Protein AF-A0A1G1ZUT5-F1 (afdb_monomer_lite)

Structure (mmCIF, N/CA/C/O backbone):
data_AF-A0A1G1ZUT5-F1
#
_entry.id   AF-A0A1G1ZUT5-F1
#
loop_
_atom_site.group_PDB
_atom_site.id
_atom_site.type_symbol
_atom_site.label_atom_id
_atom_site.label_alt_id
_atom_site.label_comp_id
_atom_site.label_asym_id
_atom_site.label_entity_id
_atom_site.label_seq_id
_atom_site.pdbx_PDB_ins_code
_atom_site.Cartn_x
_atom_site.Cartn_y
_atom_site.Cartn_z
_atom_site.occupancy
_atom_site.B_iso_or_equiv
_atom_site.auth_seq_id
_atom_site.auth_comp_id
_atom_site.auth_asym_id
_atom_site.auth_atom_id
_atom_site.pdbx_PDB_model_num
ATOM 1 N N . MET A 1 1 ? -10.084 15.918 19.965 1.00 58.91 1 MET A N 1
ATOM 2 C CA . MET A 1 1 ? -9.257 15.339 21.046 1.00 58.91 1 MET A CA 1
ATOM 3 C C . MET A 1 1 ? -7.773 15.345 20.674 1.00 58.91 1 MET A C 1
ATOM 5 O O . MET A 1 1 ? -7.449 15.203 19.498 1.00 58.91 1 MET A O 1
ATOM 9 N N . HIS A 1 2 ? -6.873 15.489 21.651 1.00 76.19 2 HIS A N 1
ATOM 10 C CA . HIS A 1 2 ? -5.429 15.323 21.444 1.00 76.19 2 HIS A CA 1
ATOM 11 C C . HIS A 1 2 ? -5.080 13.837 21.251 1.00 76.19 2 HIS A C 1
ATOM 13 O O . HIS A 1 2 ? -5.573 12.992 21.993 1.00 76.19 2 HIS A O 1
ATOM 19 N N . PHE A 1 3 ? -4.198 13.524 20.296 1.00 80.56 3 PHE A N 1
ATOM 20 C CA . PHE A 1 3 ? -3.698 12.174 19.972 1.00 80.56 3 PHE A CA 1
ATOM 21 C C . PHE A 1 3 ? -3.426 11.275 21.196 1.00 80.56 3 PHE A C 1
ATOM 23 O O . PHE A 1 3 ? -3.815 10.109 21.212 1.00 80.56 3 PHE A O 1
ATOM 30 N N . LYS A 1 4 ? -2.835 11.837 22.261 1.00 85.19 4 LYS A N 1
ATOM 31 C CA . LYS A 1 4 ? -2.524 11.127 23.516 1.00 85.19 4 LYS A CA 1
ATOM 32 C C . LYS A 1 4 ? -3.754 10.537 24.214 1.00 85.19 4 LYS A C 1
ATOM 34 O O . LYS A 1 4 ? -3.674 9.439 24.753 1.00 85.19 4 LYS A O 1
ATOM 39 N N . ALA A 1 5 ? -4.876 11.252 24.225 1.00 86.19 5 ALA A N 1
ATOM 40 C CA . ALA A 1 5 ? -6.081 10.800 24.915 1.00 86.19 5 ALA A CA 1
ATOM 41 C C . ALA A 1 5 ? -6.749 9.627 24.177 1.00 86.19 5 ALA A C 1
ATOM 43 O O . ALA A 1 5 ? -7.194 8.681 24.823 1.00 86.19 5 ALA A O 1
ATOM 44 N N . ARG A 1 6 ? -6.686 9.619 22.836 1.00 84.12 6 ARG A N 1
ATOM 45 C CA . ARG A 1 6 ? -7.130 8.486 22.009 1.00 84.12 6 ARG A CA 1
ATOM 46 C C . ARG A 1 6 ? -6.341 7.218 22.323 1.00 84.12 6 ARG A C 1
ATOM 48 O O . ARG A 1 6 ? -6.934 6.180 22.586 1.00 84.12 6 ARG A O 1
ATOM 55 N N . TRP A 1 7 ? -5.014 7.319 22.357 1.00 87.31 7 TRP A N 1
ATOM 56 C CA . TRP A 1 7 ? -4.153 6.185 22.693 1.00 87.31 7 TRP A CA 1
ATOM 57 C C . TRP A 1 7 ? -4.329 5.712 24.135 1.00 87.31 7 TRP A C 1
ATOM 59 O O . TRP A 1 7 ? -4.395 4.513 24.373 1.00 87.31 7 TRP A O 1
ATOM 69 N N . ARG A 1 8 ? -4.467 6.625 25.102 1.00 89.25 8 ARG A N 1
ATOM 70 C CA . ARG A 1 8 ? -4.717 6.249 26.501 1.00 89.25 8 ARG A CA 1
ATOM 71 C C . ARG A 1 8 ? -6.029 5.482 26.659 1.00 89.25 8 ARG A C 1
ATOM 73 O O . ARG A 1 8 ? -6.045 4.451 27.320 1.00 89.25 8 ARG A O 1
ATOM 80 N N . TRP A 1 9 ? -7.111 5.969 26.050 1.00 86.75 9 TRP A N 1
ATOM 81 C CA . TRP A 1 9 ? -8.381 5.245 26.053 1.00 86.75 9 TRP A CA 1
ATOM 82 C C . TRP A 1 9 ? -8.222 3.864 25.420 1.00 86.75 9 TRP A C 1
ATOM 84 O O . TRP A 1 9 ? -8.676 2.878 25.991 1.00 86.75 9 TRP A O 1
ATOM 94 N N . PHE A 1 10 ? -7.527 3.804 24.283 1.00 85.12 10 PHE A N 1
ATOM 95 C CA . PHE A 1 10 ? -7.315 2.570 23.544 1.00 85.12 10 PHE A CA 1
ATOM 96 C C . PHE A 1 10 ? -6.621 1.505 24.401 1.00 85.12 10 PHE A C 1
ATOM 98 O O . PHE A 1 10 ? -7.127 0.393 24.518 1.00 85.12 10 PHE A O 1
ATOM 105 N N . TRP A 1 11 ? -5.529 1.870 25.080 1.00 87.75 11 TRP A N 1
ATOM 106 C CA . TRP A 1 11 ? -4.820 0.978 26.003 1.00 87.75 11 TRP A CA 1
ATOM 107 C C . TRP A 1 11 ? -5.697 0.508 27.165 1.00 87.75 11 TRP A C 1
ATOM 109 O O . TRP A 1 11 ? -5.674 -0.671 27.507 1.00 87.75 11 TRP A O 1
ATOM 119 N N . ASN A 1 12 ? -6.514 1.395 27.734 1.00 89.00 12 ASN A N 1
ATOM 120 C CA . ASN A 1 12 ? -7.410 1.037 28.834 1.00 89.00 12 ASN A CA 1
ATOM 121 C C . ASN A 1 12 ? -8.501 0.040 28.405 1.00 89.00 12 ASN A C 1
ATOM 123 O O . ASN A 1 12 ? -8.967 -0.756 29.219 1.00 89.00 12 ASN A O 1
ATOM 127 N N . GLU A 1 13 ? -8.910 0.070 27.135 1.00 87.81 13 GLU A N 1
ATOM 128 C CA . GLU A 1 13 ? -9.969 -0.793 26.612 1.00 87.81 13 GLU A CA 1
ATOM 129 C C . GLU A 1 13 ? -9.469 -2.201 26.239 1.00 87.81 13 GLU A C 1
ATOM 131 O O . GLU A 1 13 ? -10.262 -3.143 26.208 1.00 87.81 13 GLU A O 1
ATOM 136 N N . LEU A 1 14 ? -8.156 -2.385 26.036 1.00 87.38 14 LEU A N 1
ATOM 137 C CA . LEU A 1 14 ? -7.564 -3.678 25.658 1.00 87.38 14 LEU A CA 1
ATOM 138 C C . LEU A 1 14 ? -7.840 -4.806 26.661 1.00 87.38 14 LEU A C 1
ATOM 140 O O . LEU A 1 14 ? -7.875 -5.974 26.276 1.00 87.38 14 LEU A O 1
ATOM 144 N N . HIS A 1 15 ? -8.069 -4.484 27.936 1.00 85.62 15 HIS A N 1
ATOM 145 C CA . HIS A 1 15 ? -8.368 -5.489 28.957 1.00 85.62 15 HIS A CA 1
ATOM 146 C C . HIS A 1 15 ? -9.767 -6.105 28.823 1.00 85.62 15 HIS A C 1
ATOM 148 O O . HIS A 1 15 ? -9.981 -7.217 29.323 1.00 85.62 15 HIS A O 1
ATOM 154 N N . LYS A 1 16 ? -10.700 -5.421 28.146 1.00 90.56 16 LYS A N 1
ATOM 155 C CA . LYS A 1 16 ? -12.067 -5.903 27.908 1.00 90.56 16 LYS A CA 1
ATOM 156 C C . LYS A 1 16 ? -12.104 -6.954 26.801 1.00 90.56 16 LYS A C 1
ATOM 158 O O . LYS A 1 16 ? -11.195 -7.044 25.982 1.00 90.56 16 LYS A O 1
ATOM 163 N N . THR A 1 17 ? -13.185 -7.729 26.732 1.00 83.56 17 THR A N 1
ATOM 164 C CA . THR A 1 17 ? -13.351 -8.797 25.730 1.00 83.56 17 THR A CA 1
ATOM 165 C C . THR A 1 17 ? -13.227 -8.284 24.291 1.00 83.56 17 THR A C 1
ATOM 167 O O . THR A 1 17 ? -12.529 -8.902 23.490 1.00 83.56 17 THR A O 1
ATOM 170 N N . SER A 1 18 ? -13.839 -7.136 23.967 1.00 85.75 18 SER A N 1
ATOM 171 C CA . SER A 1 18 ? -13.707 -6.481 22.653 1.00 85.75 18 SER A CA 1
ATOM 172 C C . SER A 1 18 ? -12.256 -6.098 22.352 1.00 85.75 18 SER A C 1
ATOM 174 O O . SER A 1 18 ? -11.761 -6.390 21.266 1.00 85.75 18 SER A O 1
ATOM 176 N N . GLY A 1 19 ? -11.553 -5.539 23.337 1.00 88.56 19 GLY A N 1
ATOM 177 C CA . GLY A 1 19 ? -10.141 -5.176 23.239 1.00 88.56 19 GLY A CA 1
ATOM 178 C C . GLY A 1 19 ? -9.201 -6.369 23.031 1.00 88.56 19 GLY A C 1
ATOM 179 O O . GLY A 1 19 ? -8.326 -6.312 22.168 1.00 88.56 19 GLY A O 1
ATOM 180 N N . ARG A 1 20 ? -9.407 -7.484 23.747 1.00 91.62 20 ARG A N 1
ATOM 181 C CA . ARG A 1 20 ? -8.609 -8.716 23.580 1.00 91.62 20 ARG A CA 1
ATOM 182 C C . ARG A 1 20 ? -8.803 -9.341 22.204 1.00 91.62 20 ARG A C 1
ATOM 184 O O . ARG A 1 20 ? -7.826 -9.731 21.569 1.00 91.62 20 ARG A O 1
ATOM 191 N N . MET A 1 21 ? -10.051 -9.409 21.734 1.00 91.88 21 MET A N 1
ATOM 192 C CA . MET A 1 21 ? -10.358 -9.898 20.387 1.00 91.88 21 MET A CA 1
ATOM 193 C C . MET A 1 21 ? -9.722 -9.005 19.327 1.00 91.88 21 MET A C 1
ATOM 195 O O . MET A 1 21 ? -9.083 -9.509 18.411 1.00 91.88 21 MET A O 1
ATOM 199 N N . TRP A 1 22 ? -9.833 -7.686 19.481 1.00 93.12 22 TRP A N 1
ATOM 200 C CA . TRP A 1 22 ? -9.181 -6.734 18.590 1.00 93.12 22 TRP A CA 1
ATOM 201 C C . TRP A 1 22 ? -7.661 -6.952 18.549 1.00 93.12 22 TRP A C 1
ATOM 203 O O . TRP A 1 22 ? -7.087 -7.007 17.464 1.00 93.12 22 TRP A O 1
ATOM 213 N N . LEU A 1 23 ? -7.015 -7.146 19.707 1.00 94.12 23 LEU A N 1
ATOM 214 C CA . LEU A 1 23 ? -5.567 -7.357 19.791 1.00 94.12 23 LEU A CA 1
ATOM 215 C C . LEU A 1 23 ? -5.147 -8.659 19.114 1.00 94.12 23 LEU A C 1
ATOM 217 O O . LEU A 1 23 ? -4.167 -8.673 18.376 1.00 94.12 23 LEU A O 1
ATOM 221 N N . LEU A 1 24 ? -5.898 -9.739 19.326 1.00 95.50 24 LEU A N 1
ATOM 222 C CA . LEU A 1 24 ? -5.653 -11.007 18.649 1.00 95.50 24 LEU A CA 1
ATOM 223 C C . LEU A 1 24 ? -5.746 -10.843 17.126 1.00 95.50 24 LEU A C 1
ATOM 225 O O . LEU A 1 24 ? -4.839 -11.260 16.410 1.00 95.50 24 LEU A O 1
ATOM 229 N N . VAL A 1 25 ? -6.805 -10.191 16.632 1.00 95.56 25 VAL A N 1
ATOM 230 C CA . VAL A 1 25 ? -6.987 -9.928 15.194 1.00 95.56 25 VAL A CA 1
ATOM 231 C C . VAL A 1 25 ? -5.858 -9.044 14.659 1.00 95.56 25 VAL A C 1
ATOM 233 O O . VAL A 1 25 ? -5.356 -9.308 13.568 1.00 95.56 25 VAL A O 1
ATOM 236 N N . LEU A 1 26 ? -5.399 -8.050 15.429 1.00 95.25 26 LEU A N 1
ATOM 237 C CA . LEU A 1 26 ? -4.234 -7.246 15.066 1.00 95.25 26 LEU A CA 1
ATOM 238 C C . LEU A 1 26 ? -2.987 -8.120 14.920 1.00 95.25 26 LEU A C 1
ATOM 240 O O . LEU A 1 26 ? -2.351 -8.079 13.872 1.00 95.25 26 LEU A O 1
ATOM 244 N N . LEU A 1 27 ? -2.644 -8.918 15.934 1.00 96.69 27 LEU A N 1
ATOM 245 C CA . LEU A 1 27 ? -1.444 -9.760 15.924 1.00 96.69 27 LEU A CA 1
ATOM 246 C C . LEU A 1 27 ? -1.451 -10.737 14.744 1.00 96.69 27 LEU A C 1
ATOM 248 O O . LEU A 1 27 ? -0.445 -10.859 14.046 1.00 96.69 27 LEU A O 1
ATOM 252 N N . VAL A 1 28 ? -2.599 -11.362 14.467 1.00 97.56 28 VAL A N 1
ATOM 253 C CA . VAL A 1 28 ? -2.779 -12.224 13.292 1.00 97.56 28 VAL A CA 1
ATOM 254 C C . VAL A 1 28 ? -2.589 -11.431 11.999 1.00 97.56 28 VAL A C 1
ATOM 256 O O . VAL A 1 28 ? -1.838 -11.860 11.129 1.00 97.56 28 VAL A O 1
ATOM 259 N N . SER A 1 29 ? -3.216 -10.258 11.868 1.00 96.81 29 SER A N 1
ATOM 260 C CA . SER A 1 29 ? -3.093 -9.432 10.660 1.00 96.81 29 SER A CA 1
ATOM 261 C C . SER A 1 29 ? -1.657 -8.954 10.414 1.00 96.81 29 SER A C 1
ATOM 263 O O . SER A 1 29 ? -1.203 -8.958 9.275 1.00 96.81 29 SER A O 1
ATOM 265 N N . VAL A 1 30 ? -0.911 -8.623 11.474 1.00 96.19 30 VAL A N 1
ATOM 266 C CA . VAL A 1 30 ? 0.507 -8.248 11.405 1.00 96.19 30 VAL A CA 1
ATOM 267 C C . VAL A 1 30 ? 1.352 -9.440 10.961 1.00 96.19 30 VAL A C 1
ATOM 269 O O . VAL A 1 30 ? 2.163 -9.297 10.050 1.00 96.19 30 VAL A O 1
ATOM 272 N N . PHE A 1 31 ? 1.139 -10.620 11.552 1.00 97.50 31 PHE A N 1
ATOM 273 C CA . PHE A 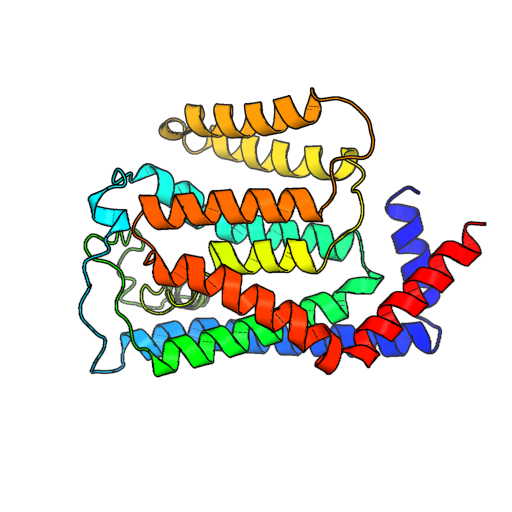1 31 ? 1.831 -11.846 11.153 1.00 97.50 31 PHE A CA 1
ATOM 274 C C . PHE A 1 31 ? 1.595 -12.175 9.672 1.00 97.50 31 PHE A C 1
ATOM 276 O O . PHE A 1 31 ? 2.550 -12.37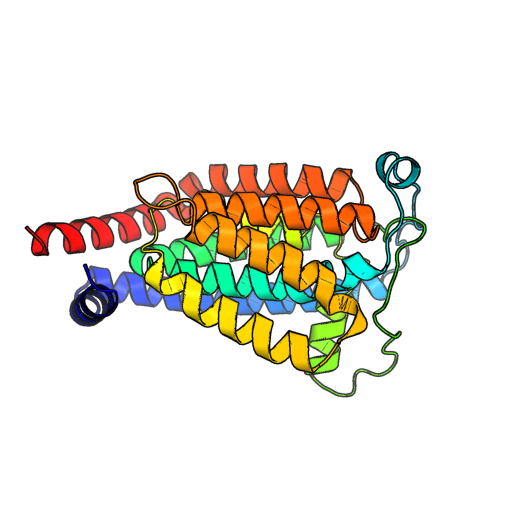8 8.922 1.00 97.50 31 PHE A O 1
ATOM 283 N N . LEU A 1 32 ? 0.334 -12.152 9.229 1.00 97.62 32 LEU A N 1
ATOM 284 C CA . LEU A 1 32 ? -0.027 -12.382 7.828 1.00 97.62 32 LEU A CA 1
ATOM 285 C C . LEU A 1 32 ? 0.573 -11.324 6.900 1.00 97.62 32 LEU A C 1
ATOM 287 O O . LEU A 1 32 ? 1.031 -11.661 5.812 1.00 97.62 32 LEU A O 1
ATOM 291 N N . MET A 1 33 ? 0.600 -10.060 7.325 1.00 95.44 33 MET A N 1
ATOM 292 C CA . MET A 1 33 ? 1.196 -8.972 6.554 1.00 95.44 33 MET A CA 1
ATOM 293 C C . MET A 1 33 ? 2.687 -9.224 6.330 1.00 95.44 33 MET A C 1
ATOM 295 O O . MET A 1 33 ? 3.128 -9.205 5.184 1.00 95.44 33 MET A O 1
ATOM 299 N N . PHE A 1 34 ? 3.453 -9.537 7.379 1.00 94.12 34 PHE A N 1
ATOM 300 C CA . PHE A 1 34 ? 4.873 -9.879 7.234 1.00 94.12 34 PHE A CA 1
ATOM 301 C C . PHE A 1 34 ? 5.089 -11.111 6.350 1.00 94.12 34 PHE A C 1
ATOM 303 O O . PHE A 1 34 ? 5.961 -11.082 5.484 1.00 94.12 34 PHE A O 1
ATOM 310 N N . GLY A 1 35 ? 4.266 -12.153 6.508 1.00 96.19 35 GLY A N 1
ATOM 311 C CA . GLY A 1 35 ? 4.302 -13.331 5.641 1.00 96.19 35 GLY A CA 1
ATOM 312 C C . GLY A 1 35 ? 4.069 -12.985 4.167 1.00 96.19 35 GLY A C 1
ATOM 313 O O . GLY A 1 35 ? 4.838 -13.404 3.306 1.00 96.19 35 GLY A O 1
ATOM 314 N N . MET A 1 36 ? 3.068 -12.153 3.865 1.00 95.69 36 MET A N 1
ATOM 315 C CA . MET A 1 36 ? 2.787 -11.715 2.494 1.00 95.69 36 MET A CA 1
ATOM 316 C C . MET A 1 36 ? 3.871 -10.801 1.925 1.00 95.69 36 MET A C 1
ATOM 318 O O . MET A 1 36 ? 4.185 -10.911 0.747 1.00 95.69 36 MET A O 1
ATOM 322 N N . PHE A 1 37 ? 4.483 -9.930 2.730 1.00 90.38 37 PHE A N 1
ATOM 323 C CA . PHE A 1 37 ? 5.628 -9.137 2.272 1.00 90.38 37 PHE A CA 1
ATOM 324 C C . PHE A 1 37 ? 6.848 -10.014 1.977 1.00 90.38 37 PHE A C 1
ATOM 326 O O . PHE A 1 37 ? 7.519 -9.786 0.975 1.00 90.38 37 PHE A O 1
ATOM 333 N N . ALA A 1 38 ? 7.108 -11.041 2.790 1.00 92.12 38 ALA A N 1
ATOM 334 C CA . ALA A 1 38 ? 8.161 -12.011 2.504 1.00 92.12 38 ALA A CA 1
ATOM 335 C C . ALA A 1 38 ? 7.886 -12.770 1.195 1.00 92.12 38 ALA A C 1
ATOM 337 O O . ALA A 1 38 ? 8.784 -12.905 0.366 1.00 92.12 38 ALA A O 1
ATOM 338 N N . LEU A 1 39 ? 6.636 -13.190 0.963 1.00 94.50 39 LEU A N 1
ATOM 339 C CA . LEU A 1 39 ? 6.220 -13.805 -0.301 1.00 94.50 39 LEU A CA 1
ATOM 340 C C . LEU A 1 39 ? 6.310 -12.839 -1.485 1.00 94.50 39 LEU A C 1
ATOM 342 O O . LEU A 1 39 ? 6.667 -13.264 -2.577 1.00 94.50 39 LEU A O 1
ATOM 346 N N . LEU A 1 40 ? 6.036 -11.548 -1.285 1.00 91.19 40 LEU A N 1
ATOM 347 C CA . LEU A 1 40 ? 6.197 -10.531 -2.322 1.00 91.19 40 LEU A CA 1
ATOM 348 C C . LEU A 1 40 ? 7.669 -10.408 -2.733 1.00 91.19 40 LEU A C 1
ATOM 350 O O . LEU A 1 40 ? 7.972 -10.486 -3.919 1.00 91.19 40 LEU A O 1
ATOM 354 N N . VAL A 1 41 ? 8.582 -10.294 -1.762 1.00 90.00 41 VAL A N 1
ATOM 355 C CA . VAL A 1 41 ? 10.036 -10.283 -2.006 1.00 90.00 41 VAL A CA 1
ATOM 356 C C . VAL A 1 41 ? 10.461 -11.555 -2.737 1.00 90.00 41 VAL A C 1
ATOM 358 O O . VAL A 1 41 ? 11.134 -11.480 -3.762 1.00 90.00 41 VAL A O 1
ATOM 361 N N . TRP A 1 42 ? 10.023 -12.718 -2.250 1.00 91.50 42 TRP A N 1
ATOM 362 C CA . TRP A 1 42 ? 10.328 -14.006 -2.867 1.00 91.50 42 TRP A CA 1
ATOM 363 C C . TRP A 1 42 ? 9.792 -14.112 -4.301 1.00 91.50 42 TRP A C 1
ATOM 365 O O . TRP A 1 42 ? 10.507 -14.585 -5.178 1.00 91.50 42 TRP A O 1
ATOM 375 N N . SER A 1 43 ? 8.583 -13.610 -4.572 1.00 91.50 43 SER A N 1
ATOM 376 C CA . SER A 1 43 ? 7.991 -13.624 -5.915 1.00 91.50 43 SER A CA 1
ATOM 377 C C . SER A 1 43 ? 8.820 -12.835 -6.931 1.00 91.50 43 SER A C 1
ATOM 379 O O . SER A 1 43 ? 8.895 -13.236 -8.087 1.00 91.50 43 SER A O 1
ATOM 381 N N . GLY A 1 44 ? 9.499 -11.763 -6.506 1.00 87.81 44 GLY A N 1
ATOM 382 C CA . GLY A 1 44 ? 10.429 -11.020 -7.361 1.00 87.81 44 GLY A CA 1
ATOM 383 C C . GLY A 1 44 ? 11.637 -11.833 -7.767 1.00 87.81 44 GLY A C 1
ATOM 384 O O . GLY A 1 44 ? 11.989 -11.853 -8.940 1.00 87.81 44 GLY A O 1
ATOM 385 N N . HIS A 1 45 ? 12.241 -12.530 -6.803 1.00 87.62 45 HIS A N 1
ATOM 386 C CA . HIS A 1 45 ? 13.361 -13.433 -7.071 1.00 87.62 45 HIS A CA 1
ATOM 387 C C . HIS A 1 45 ? 12.939 -14.581 -7.980 1.00 87.62 45 HIS A C 1
ATOM 389 O O . HIS A 1 45 ? 13.564 -14.800 -9.010 1.00 87.62 45 HIS A O 1
ATOM 395 N N . TYR A 1 46 ? 11.822 -15.236 -7.659 1.00 89.94 46 TYR A N 1
ATOM 396 C CA . TYR A 1 46 ? 11.253 -16.296 -8.487 1.00 89.94 46 TYR A CA 1
ATOM 397 C C . TYR A 1 46 ? 11.048 -15.836 -9.935 1.00 89.94 46 TYR A C 1
ATOM 399 O O . TYR A 1 46 ? 11.474 -16.510 -10.869 1.00 89.94 46 TYR A O 1
ATOM 407 N N . LEU A 1 47 ? 10.438 -14.666 -10.137 1.00 89.19 47 LEU A N 1
ATOM 408 C CA . LEU A 1 47 ? 10.182 -14.152 -11.478 1.00 89.19 47 LEU A CA 1
ATOM 409 C C . LEU A 1 47 ? 11.459 -13.811 -12.246 1.00 89.19 47 LEU A C 1
ATOM 411 O O . LEU A 1 47 ? 11.424 -13.919 -13.462 1.00 89.19 47 LEU A O 1
ATOM 415 N N . ASN A 1 48 ? 12.566 -13.464 -11.584 1.00 84.25 48 ASN A N 1
ATOM 416 C CA . ASN A 1 48 ? 13.850 -13.229 -12.256 1.00 84.25 48 ASN A CA 1
ATOM 417 C C . ASN A 1 48 ? 14.465 -14.523 -12.826 1.00 84.25 48 ASN A C 1
ATOM 419 O O . ASN A 1 48 ? 15.239 -14.466 -13.778 1.00 84.25 48 ASN A O 1
ATOM 423 N N . GLU A 1 49 ? 14.159 -15.679 -12.231 1.00 87.50 49 GLU A N 1
ATOM 424 C CA . GLU A 1 49 ? 14.776 -16.971 -12.570 1.00 87.50 49 GLU A CA 1
ATOM 425 C C . GLU A 1 49 ? 13.931 -17.808 -13.540 1.00 87.50 49 GLU A C 1
ATOM 427 O O . GLU A 1 49 ? 14.427 -18.741 -14.176 1.00 87.50 49 GLU A O 1
ATOM 432 N N . VAL A 1 50 ? 12.638 -17.505 -13.657 1.00 88.56 50 VAL A N 1
ATOM 433 C CA . VAL A 1 50 ? 11.700 -18.322 -14.430 1.00 88.56 50 VAL A CA 1
ATOM 434 C C . VAL A 1 50 ? 11.836 -18.048 -15.929 1.00 88.56 50 VAL A C 1
ATOM 436 O O . VAL A 1 50 ? 11.703 -16.904 -16.363 1.00 88.56 50 VAL A O 1
ATOM 439 N N . PRO A 1 51 ? 12.007 -19.087 -16.768 1.00 88.38 51 PRO A N 1
ATOM 440 C CA . PRO A 1 51 ? 12.003 -18.913 -18.213 1.00 88.38 51 PRO A CA 1
ATOM 441 C C . PRO A 1 51 ? 10.620 -18.478 -18.721 1.00 88.38 51 PRO A C 1
ATOM 443 O O . PRO A 1 51 ? 9.579 -18.854 -18.172 1.00 88.38 51 PRO A O 1
ATOM 446 N N . GLY A 1 52 ? 10.608 -17.723 -19.822 1.00 83.88 52 GLY A N 1
ATOM 447 C CA . GLY A 1 52 ? 9.373 -17.287 -20.484 1.00 83.88 52 GLY A CA 1
ATOM 448 C C . GLY A 1 52 ? 8.809 -15.955 -19.987 1.00 83.88 52 GLY A C 1
ATOM 449 O O . GLY A 1 52 ? 7.623 -15.700 -20.179 1.00 83.88 52 GLY A O 1
ATOM 450 N N . ILE A 1 53 ? 9.634 -15.107 -19.366 1.00 86.31 53 ILE A N 1
ATOM 451 C CA . ILE A 1 53 ? 9.290 -13.698 -19.146 1.00 86.31 53 ILE A CA 1
ATOM 452 C C . ILE A 1 53 ? 9.125 -13.027 -20.509 1.00 86.31 53 ILE A C 1
ATOM 454 O O . ILE A 1 53 ? 9.998 -13.135 -21.375 1.00 86.31 53 ILE A O 1
ATOM 458 N N . LEU A 1 54 ? 8.008 -12.328 -20.699 1.00 86.94 54 LEU A N 1
ATOM 459 C CA . LEU A 1 54 ? 7.775 -11.579 -21.929 1.00 86.94 54 LEU A CA 1
ATOM 460 C C . LEU A 1 54 ? 8.811 -10.453 -22.069 1.00 86.94 54 LEU A C 1
ATOM 462 O O . LEU A 1 54 ? 9.089 -9.762 -21.084 1.00 86.94 54 LEU A O 1
ATOM 466 N N . PRO A 1 55 ? 9.378 -10.235 -23.269 1.00 88.00 55 PRO A N 1
ATOM 467 C CA . PRO A 1 55 ? 10.333 -9.156 -23.473 1.00 88.00 55 PRO A CA 1
ATOM 468 C C . PRO A 1 55 ? 9.658 -7.796 -23.237 1.00 88.00 55 PRO A C 1
ATOM 470 O O . PRO A 1 55 ? 8.431 -7.704 -23.367 1.00 88.00 55 PRO A O 1
ATOM 473 N N . PRO A 1 56 ? 10.433 -6.739 -22.933 1.00 90.38 56 PRO A N 1
ATOM 474 C CA . PRO A 1 56 ? 9.898 -5.393 -22.779 1.00 90.38 56 PRO A CA 1
ATOM 475 C C . PRO A 1 56 ? 9.017 -4.984 -23.957 1.00 90.38 56 PRO A C 1
ATOM 477 O O . PRO A 1 56 ? 9.424 -5.112 -25.112 1.00 90.38 56 PRO A O 1
ATOM 480 N N . GLN A 1 57 ? 7.815 -4.494 -23.661 1.00 91.88 57 GLN A N 1
ATOM 481 C CA . GLN A 1 57 ? 6.852 -4.059 -24.671 1.00 91.88 57 GLN A CA 1
ATOM 482 C C . GLN A 1 57 ? 6.786 -2.525 -24.748 1.00 91.88 57 GLN A C 1
ATOM 484 O O . GLN A 1 57 ? 7.055 -1.843 -23.749 1.00 91.88 57 GLN A O 1
ATOM 489 N N . PRO A 1 58 ? 6.445 -1.956 -25.918 1.00 92.50 58 PRO A N 1
ATOM 490 C CA . PRO A 1 58 ? 6.093 -0.545 -26.015 1.00 92.50 58 PRO A CA 1
ATOM 491 C C . PRO A 1 58 ? 4.787 -0.256 -25.258 1.00 92.50 58 PRO A C 1
ATOM 493 O O . PRO A 1 58 ? 3.938 -1.130 -25.088 1.00 92.50 58 PRO A O 1
ATOM 496 N N . ASP A 1 59 ? 4.625 0.988 -24.813 1.00 94.75 59 ASP A N 1
ATOM 497 C CA . ASP A 1 59 ? 3.413 1.483 -24.157 1.00 94.75 59 ASP A CA 1
ATOM 498 C C . ASP A 1 59 ? 3.024 2.823 -24.784 1.00 94.75 59 ASP A C 1
ATOM 500 O O . ASP A 1 59 ? 3.860 3.720 -24.907 1.00 94.75 59 ASP A O 1
ATOM 504 N N . ILE A 1 60 ? 1.747 2.966 -25.143 1.00 95.06 60 ILE A N 1
ATOM 505 C CA . ILE A 1 60 ? 1.221 4.143 -25.847 1.00 95.06 60 ILE A CA 1
ATOM 506 C C . ILE A 1 60 ? 1.462 5.430 -25.046 1.00 95.06 60 ILE A C 1
ATOM 508 O O . ILE A 1 60 ? 1.816 6.460 -25.616 1.00 95.06 60 ILE A O 1
ATOM 512 N N . LEU A 1 61 ? 1.308 5.402 -23.716 1.00 93.50 61 LEU A N 1
ATOM 513 C CA . LEU A 1 61 ? 1.564 6.591 -22.904 1.00 93.50 61 LEU A CA 1
ATOM 514 C C . LEU A 1 61 ? 3.056 6.903 -22.816 1.00 93.50 61 LEU A C 1
ATOM 516 O O . LEU A 1 61 ? 3.412 8.074 -22.721 1.00 93.50 61 LEU A O 1
ATOM 520 N N . HIS A 1 62 ? 3.938 5.907 -22.885 1.00 93.88 62 HIS A N 1
ATOM 521 C CA . HIS A 1 62 ? 5.384 6.148 -22.874 1.00 93.88 62 HIS A CA 1
ATOM 522 C C . HIS A 1 62 ? 5.901 6.799 -24.162 1.00 93.88 62 HIS A C 1
ATOM 524 O O . HIS A 1 62 ? 6.959 7.431 -24.122 1.00 93.88 62 HIS A O 1
ATOM 530 N N . GLU A 1 63 ? 5.180 6.670 -25.277 1.00 93.25 63 GLU A N 1
ATOM 531 C CA . GLU A 1 63 ? 5.486 7.366 -26.536 1.00 93.25 63 GLU A CA 1
ATOM 532 C C . GLU A 1 63 ? 5.127 8.857 -26.476 1.00 93.25 63 GLU A C 1
ATOM 534 O O . GLU A 1 63 ? 5.778 9.679 -27.117 1.00 93.25 63 GLU A O 1
ATOM 539 N N . ILE A 1 64 ? 4.115 9.208 -25.678 1.00 95.00 64 ILE A N 1
ATOM 540 C CA . ILE A 1 64 ? 3.592 10.576 -25.555 1.00 95.00 64 ILE A CA 1
ATOM 541 C C . ILE A 1 64 ? 4.264 11.328 -24.401 1.00 95.00 64 ILE A C 1
ATOM 543 O O . ILE A 1 64 ? 4.548 12.523 -24.504 1.00 95.00 64 ILE A O 1
ATOM 547 N N . LEU A 1 65 ? 4.478 10.653 -23.271 1.00 92.00 65 LEU A N 1
ATOM 548 C CA . LEU A 1 65 ? 4.995 11.273 -22.059 1.00 92.00 65 LEU A CA 1
ATOM 549 C C . LEU A 1 65 ? 6.510 11.502 -22.148 1.00 92.00 65 LEU A C 1
ATOM 551 O O . LEU A 1 65 ? 7.245 10.649 -22.654 1.00 92.00 65 LEU A O 1
ATOM 555 N N . PRO A 1 66 ? 7.009 12.625 -21.597 1.00 90.88 66 PRO A N 1
ATOM 556 C CA . PRO A 1 66 ? 8.439 12.862 -21.530 1.00 90.88 66 PRO A CA 1
ATOM 557 C C . PRO A 1 66 ? 9.105 11.783 -20.676 1.00 90.88 66 PRO A C 1
ATOM 559 O O . PRO A 1 66 ? 8.605 11.408 -19.616 1.00 90.88 66 PRO A O 1
ATOM 562 N N . HIS A 1 67 ? 10.267 11.317 -21.120 1.00 87.19 67 HIS A N 1
ATOM 563 C CA . HIS A 1 67 ? 11.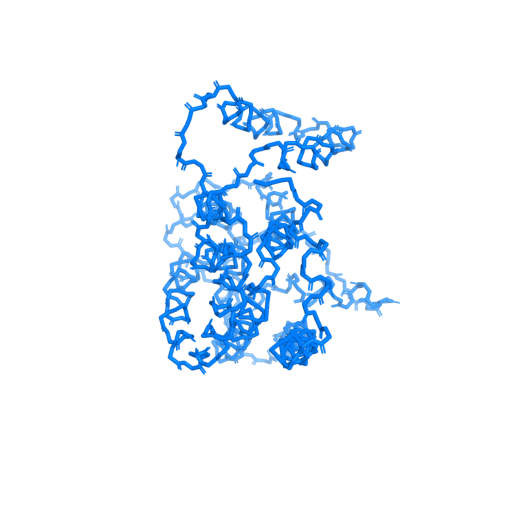089 10.407 -20.338 1.00 87.19 67 HIS A CA 1
ATOM 564 C C . HIS A 1 67 ? 11.964 11.217 -19.379 1.00 87.19 67 HIS A C 1
ATOM 566 O O . HIS A 1 67 ? 12.792 12.013 -19.824 1.00 87.19 67 HIS A O 1
ATOM 572 N N . TRP A 1 68 ? 11.788 11.042 -18.065 1.00 82.12 68 TRP A N 1
ATOM 573 C CA . TRP A 1 68 ? 12.459 11.903 -17.089 1.00 82.12 68 TRP A CA 1
ATOM 574 C C . TRP A 1 68 ? 13.094 11.128 -15.931 1.00 82.12 68 TRP A C 1
ATOM 576 O O . TRP A 1 68 ? 12.420 10.590 -15.055 1.00 82.12 68 TRP A O 1
ATOM 586 N N . HIS A 1 69 ? 14.429 11.112 -15.907 1.00 78.56 69 HIS A N 1
ATOM 587 C CA . HIS A 1 69 ? 15.216 10.311 -14.962 1.00 78.56 69 HIS A CA 1
ATOM 588 C C . HIS A 1 69 ? 15.096 10.787 -13.511 1.00 78.56 69 HIS A C 1
ATOM 590 O O . HIS A 1 69 ? 15.083 9.977 -12.591 1.00 78.56 69 HIS A O 1
ATOM 596 N N . ALA A 1 70 ? 14.924 12.091 -13.275 1.00 69.31 70 ALA A N 1
ATOM 597 C CA . ALA A 1 70 ? 14.800 12.598 -11.908 1.00 69.31 70 ALA A CA 1
ATOM 598 C C . ALA A 1 70 ? 13.526 12.102 -11.199 1.00 69.31 70 ALA A C 1
ATOM 600 O O . ALA A 1 70 ? 13.472 12.111 -9.974 1.00 69.31 70 ALA A O 1
ATOM 601 N N . ALA A 1 71 ? 12.519 11.609 -11.928 1.00 68.44 71 ALA A N 1
ATOM 602 C CA . ALA A 1 71 ? 11.334 11.018 -11.315 1.00 68.44 71 ALA A CA 1
ATOM 603 C C . ALA A 1 71 ? 11.609 9.637 -10.672 1.00 68.44 71 ALA A C 1
ATOM 605 O O . ALA A 1 71 ? 10.813 9.191 -9.843 1.00 68.44 71 ALA A O 1
ATOM 606 N N . VAL A 1 72 ? 12.754 8.990 -10.954 1.00 68.81 72 VAL A N 1
ATOM 607 C CA . VAL A 1 72 ? 13.176 7.746 -10.271 1.00 68.81 72 VAL A CA 1
ATOM 608 C C . VAL A 1 72 ? 13.403 7.990 -8.777 1.00 68.81 72 VAL A C 1
ATOM 610 O O . VAL A 1 72 ? 13.135 7.130 -7.935 1.00 68.81 72 VAL A O 1
ATOM 613 N N . PHE A 1 73 ? 13.798 9.210 -8.423 1.00 70.00 73 PHE A N 1
ATOM 614 C CA . PHE A 1 73 ? 13.862 9.660 -7.041 1.00 70.00 73 PHE A CA 1
ATOM 615 C C . PHE A 1 73 ? 12.505 9.555 -6.332 1.00 70.00 73 PHE A C 1
ATOM 617 O O . PHE A 1 73 ? 12.393 8.967 -5.252 1.00 70.00 73 PHE A O 1
ATOM 624 N N . ILE A 1 74 ? 11.463 10.095 -6.972 1.00 71.62 74 ILE A N 1
ATOM 625 C CA . ILE A 1 74 ? 10.101 10.105 -6.431 1.00 71.62 74 ILE A CA 1
ATOM 626 C C . ILE A 1 74 ? 9.555 8.682 -6.375 1.00 71.62 74 ILE A C 1
ATOM 628 O O . ILE A 1 74 ? 8.860 8.342 -5.429 1.00 71.62 74 ILE A O 1
ATOM 632 N N . PHE A 1 75 ? 9.924 7.821 -7.321 1.00 75.94 75 PHE A N 1
ATOM 633 C CA . PHE A 1 75 ? 9.596 6.400 -7.264 1.00 75.94 75 PHE A CA 1
ATOM 634 C C . PHE A 1 75 ? 10.141 5.731 -5.988 1.00 75.94 75 PHE A C 1
ATOM 636 O O . PHE A 1 75 ? 9.363 5.205 -5.189 1.00 75.94 75 PHE A O 1
ATOM 643 N N . LYS A 1 76 ? 11.457 5.834 -5.742 1.00 78.00 76 LYS A N 1
ATOM 644 C CA . LYS A 1 76 ? 12.140 5.198 -4.598 1.00 78.00 76 LYS A CA 1
ATOM 645 C C . LYS A 1 76 ? 11.615 5.701 -3.255 1.00 78.00 76 LYS A C 1
ATOM 647 O O . LYS A 1 76 ? 11.170 4.922 -2.410 1.00 78.00 76 LYS A O 1
ATOM 652 N N . ILE A 1 77 ? 11.640 7.017 -3.056 1.00 80.00 77 ILE A N 1
ATOM 653 C CA . ILE A 1 77 ? 11.155 7.621 -1.809 1.00 80.00 77 ILE A CA 1
ATOM 654 C C . ILE A 1 77 ? 9.645 7.493 -1.703 1.00 80.00 77 ILE A C 1
ATOM 656 O O . ILE A 1 77 ? 9.097 7.442 -0.598 1.00 80.00 77 ILE A O 1
ATOM 660 N N . GLY A 1 78 ? 8.953 7.421 -2.833 1.00 83.62 78 GLY A N 1
ATOM 661 C CA . GLY A 1 78 ? 7.516 7.496 -2.825 1.00 83.62 78 GLY A CA 1
ATOM 662 C C . GLY A 1 78 ? 6.843 6.234 -2.314 1.00 83.62 78 GLY A C 1
ATOM 663 O O . GLY A 1 78 ? 5.810 6.319 -1.643 1.00 83.62 78 GLY A O 1
ATOM 664 N N . PHE A 1 79 ? 7.468 5.069 -2.505 1.00 84.31 79 PHE A N 1
ATOM 665 C CA . PHE A 1 79 ? 7.027 3.849 -1.832 1.00 84.31 79 PHE A CA 1
ATOM 666 C C . PHE A 1 79 ? 7.172 3.951 -0.316 1.00 84.31 79 PHE A C 1
ATOM 668 O O . PHE A 1 79 ? 6.198 3.762 0.411 1.00 84.31 79 PHE A O 1
ATOM 675 N N . ALA A 1 80 ? 8.365 4.321 0.162 1.00 84.31 80 ALA A N 1
ATOM 676 C CA . ALA A 1 80 ? 8.625 4.503 1.587 1.00 84.31 80 ALA A CA 1
ATOM 677 C C . ALA A 1 80 ? 7.666 5.534 2.200 1.00 84.31 80 ALA A C 1
ATOM 679 O O . ALA A 1 80 ? 7.077 5.290 3.251 1.00 84.31 80 ALA A O 1
ATOM 680 N N . THR A 1 81 ? 7.421 6.641 1.497 1.00 85.31 81 THR A N 1
ATOM 681 C CA . THR A 1 81 ? 6.432 7.656 1.885 1.00 85.31 81 THR A CA 1
ATOM 682 C C . THR A 1 81 ? 5.028 7.065 1.970 1.00 85.31 81 THR A C 1
ATOM 684 O O . THR A 1 81 ? 4.323 7.330 2.938 1.00 85.31 81 THR A O 1
ATOM 687 N N . SER A 1 82 ? 4.624 6.214 1.023 1.00 90.06 82 SER A N 1
ATOM 688 C CA . SER A 1 82 ? 3.318 5.538 1.059 1.00 90.06 82 SER A CA 1
ATOM 689 C C . SER A 1 82 ? 3.171 4.645 2.294 1.00 90.06 82 SER A C 1
ATOM 691 O O . SER A 1 82 ? 2.137 4.686 2.961 1.00 90.06 82 SER A O 1
ATOM 693 N N . ILE A 1 83 ? 4.218 3.889 2.643 1.00 90.00 83 ILE A N 1
ATOM 694 C CA . ILE A 1 83 ? 4.256 3.069 3.862 1.00 90.00 83 ILE A CA 1
ATOM 695 C C . ILE A 1 83 ? 4.173 3.955 5.108 1.00 90.00 83 ILE A C 1
ATOM 697 O O . ILE A 1 83 ? 3.361 3.695 5.991 1.00 90.00 83 ILE A O 1
ATOM 701 N N . ILE A 1 84 ? 4.948 5.040 5.169 1.00 87.94 84 ILE A N 1
ATOM 702 C CA . ILE A 1 84 ? 4.914 5.991 6.288 1.00 87.94 84 ILE A CA 1
ATOM 703 C C . ILE A 1 84 ? 3.518 6.606 6.436 1.00 87.94 84 ILE A C 1
ATOM 705 O O . ILE A 1 84 ? 3.000 6.672 7.549 1.00 87.94 84 ILE A O 1
ATOM 709 N N . LEU A 1 85 ? 2.876 7.015 5.338 1.00 89.38 85 LEU A N 1
ATOM 710 C CA . LEU A 1 85 ? 1.517 7.553 5.362 1.00 89.38 85 LEU A CA 1
ATOM 711 C C . LEU A 1 85 ? 0.513 6.516 5.879 1.00 89.38 85 LEU A C 1
ATOM 713 O O . LEU A 1 85 ? -0.319 6.856 6.721 1.00 89.38 85 LEU A O 1
ATOM 717 N N . LEU A 1 86 ? 0.614 5.253 5.447 1.00 92.62 86 LEU A N 1
ATOM 718 C CA . LEU A 1 86 ? -0.200 4.153 5.980 1.00 92.62 86 LEU A CA 1
ATOM 719 C C . LEU A 1 86 ? 0.014 3.953 7.478 1.00 92.62 86 LEU A C 1
ATOM 721 O O . LEU A 1 86 ? -0.965 3.832 8.213 1.00 92.62 86 LEU A O 1
ATOM 725 N N . MET A 1 87 ? 1.261 3.993 7.946 1.00 91.81 87 MET A N 1
ATOM 726 C CA . MET A 1 87 ? 1.571 3.906 9.373 1.00 91.81 87 MET A CA 1
ATOM 727 C C . MET A 1 87 ? 0.999 5.097 10.147 1.00 91.81 87 MET A C 1
ATOM 729 O O . MET A 1 87 ? 0.417 4.908 11.211 1.00 91.81 87 MET A O 1
ATOM 733 N N . ILE A 1 88 ? 1.082 6.318 9.610 1.00 89.50 88 ILE A N 1
ATOM 734 C CA . ILE A 1 88 ? 0.452 7.502 10.211 1.00 89.50 88 ILE A CA 1
ATOM 735 C C . ILE A 1 88 ? -1.065 7.313 10.294 1.00 89.50 88 ILE A C 1
ATOM 737 O O . ILE A 1 88 ? -1.648 7.598 11.338 1.00 89.50 88 ILE A O 1
ATOM 741 N N . GLY A 1 89 ? -1.703 6.803 9.239 1.00 91.44 89 GLY A N 1
ATOM 742 C CA . GLY A 1 89 ? -3.138 6.524 9.232 1.00 91.44 89 GLY A CA 1
ATOM 743 C C . GLY A 1 89 ? -3.552 5.477 10.248 1.00 91.44 89 GLY A C 1
ATOM 744 O O . GLY A 1 89 ? -4.457 5.719 11.045 1.00 91.44 89 GLY A O 1
ATOM 745 N N . ALA A 1 90 ? -2.820 4.367 10.291 1.00 92.75 90 ALA A N 1
ATOM 746 C CA . ALA A 1 90 ? -2.973 3.316 11.283 1.00 92.75 90 ALA A CA 1
ATOM 747 C C . ALA A 1 90 ? -2.864 3.886 12.708 1.00 92.75 90 ALA A C 1
ATOM 749 O O . ALA A 1 90 ? -3.752 3.674 13.529 1.00 92.75 90 ALA A O 1
ATOM 750 N N . LEU A 1 91 ? -1.821 4.673 12.999 1.00 91.06 91 LEU A N 1
ATOM 751 C CA . LEU A 1 91 ? -1.606 5.287 14.314 1.00 91.06 91 LEU A CA 1
ATOM 752 C C . LEU A 1 91 ? -2.649 6.363 14.654 1.00 91.06 91 LEU A C 1
ATOM 754 O O . LEU A 1 91 ? -2.951 6.579 15.832 1.00 91.06 91 LEU A O 1
ATOM 758 N N . TYR A 1 92 ? -3.181 7.059 13.647 1.00 88.56 92 TYR A N 1
ATOM 759 C CA . TYR A 1 92 ? -4.225 8.066 13.818 1.00 88.56 92 TYR A CA 1
ATOM 760 C C . TYR A 1 92 ? -5.583 7.417 14.105 1.00 88.56 92 TYR A C 1
ATOM 762 O O . TYR A 1 92 ? -6.330 7.899 14.961 1.00 88.56 92 TYR A O 1
ATOM 770 N N . GLU A 1 93 ? -5.892 6.302 13.448 1.00 90.25 93 GLU A N 1
ATOM 771 C CA . GLU A 1 93 ? -7.127 5.533 13.596 1.00 90.25 93 GLU A CA 1
ATOM 772 C C . GLU A 1 93 ? -6.837 4.116 14.125 1.00 90.25 93 GLU A C 1
ATOM 774 O O . GLU A 1 93 ? -7.109 3.140 13.425 1.00 90.25 93 GLU A O 1
ATOM 779 N N . PRO A 1 94 ? -6.338 3.966 15.374 1.00 91.69 94 PRO A N 1
ATOM 780 C CA . PRO A 1 94 ? -5.855 2.680 15.882 1.00 91.69 94 PRO A CA 1
ATOM 781 C C . PRO A 1 94 ? -6.930 1.595 15.824 1.00 91.69 94 PRO A C 1
ATOM 783 O O . PRO A 1 94 ? -6.655 0.488 15.390 1.00 91.69 94 PRO A O 1
ATOM 786 N N . HIS A 1 95 ? -8.186 1.928 16.131 1.00 91.44 95 HIS A N 1
ATOM 787 C CA . HIS A 1 95 ? -9.321 1.009 16.008 1.00 91.44 95 HIS A CA 1
ATOM 788 C C . HIS A 1 95 ? -9.437 0.331 14.627 1.00 91.44 95 HIS A C 1
ATOM 790 O O . HIS A 1 95 ? -9.855 -0.822 14.592 1.00 91.44 95 HIS A O 1
ATOM 796 N N . ARG A 1 96 ? -9.014 0.974 13.524 1.00 93.69 96 ARG A N 1
ATOM 797 C CA . ARG A 1 96 ? -9.063 0.427 12.151 1.00 93.69 96 ARG A CA 1
ATOM 798 C C . ARG A 1 96 ? -7.847 -0.402 11.743 1.00 93.69 96 ARG A C 1
ATOM 800 O O . ARG A 1 96 ? -7.898 -1.021 10.683 1.00 93.69 96 ARG A O 1
ATOM 807 N N . MET A 1 97 ? -6.767 -0.431 12.530 1.00 95.44 97 MET A N 1
ATOM 808 C CA . MET A 1 97 ? -5.522 -1.110 12.132 1.00 95.44 97 MET A CA 1
ATOM 809 C C . MET A 1 97 ? -5.712 -2.563 11.672 1.00 95.44 97 MET A C 1
ATOM 811 O O . MET A 1 97 ? -5.165 -2.893 10.623 1.00 95.44 97 MET A O 1
ATOM 815 N N . PRO A 1 98 ? -6.486 -3.429 12.364 1.00 95.69 98 PRO A N 1
ATOM 816 C CA . PRO A 1 98 ? -6.585 -4.824 11.955 1.00 95.69 98 PRO A CA 1
ATOM 817 C C . PRO A 1 98 ? -7.276 -4.953 10.599 1.00 95.69 98 PRO A C 1
ATOM 819 O O . PRO A 1 98 ? -6.781 -5.658 9.725 1.00 95.69 98 PRO A O 1
ATOM 822 N N . TYR A 1 99 ? -8.369 -4.209 10.387 1.00 96.88 99 TYR A N 1
ATOM 823 C CA . TYR A 1 99 ? -9.029 -4.133 9.084 1.00 96.88 99 TYR A CA 1
ATOM 824 C C . TYR A 1 99 ? -8.052 -3.645 8.008 1.00 96.88 99 TYR A C 1
ATOM 826 O O . TYR A 1 99 ? -7.896 -4.296 6.980 1.00 96.88 99 TYR A O 1
ATOM 834 N N . ALA A 1 100 ? -7.322 -2.556 8.267 1.00 96.69 100 ALA A N 1
ATOM 835 C CA . ALA A 1 100 ? -6.354 -2.015 7.318 1.00 96.69 100 ALA A CA 1
ATOM 836 C C . ALA A 1 100 ? -5.262 -3.030 6.933 1.00 96.69 100 ALA A C 1
ATOM 838 O O . ALA A 1 100 ? -4.931 -3.162 5.757 1.00 96.69 100 ALA A O 1
ATOM 839 N N . PHE A 1 101 ? -4.733 -3.782 7.900 1.00 97.38 101 PHE A N 1
ATOM 840 C CA . PHE A 1 101 ? -3.709 -4.797 7.652 1.00 97.38 101 PHE A CA 1
ATOM 841 C C . PHE A 1 101 ? -4.253 -6.005 6.888 1.00 97.38 101 PHE A C 1
ATOM 843 O O . PHE A 1 101 ? -3.591 -6.463 5.961 1.00 97.38 101 PHE A O 1
ATOM 850 N N . PHE A 1 102 ? -5.473 -6.470 7.171 1.00 97.69 102 PHE A N 1
ATOM 851 C CA . PHE A 1 102 ? -6.117 -7.509 6.356 1.00 97.69 102 PHE A CA 1
ATOM 852 C C . PHE A 1 102 ? -6.348 -7.061 4.907 1.00 97.69 102 PHE A C 1
ATOM 854 O O . PHE A 1 102 ? -6.134 -7.838 3.976 1.00 97.69 102 PHE A O 1
ATOM 861 N N . MET A 1 103 ? -6.714 -5.796 4.700 1.00 97.94 103 MET A N 1
ATOM 862 C CA . MET A 1 103 ? -6.845 -5.223 3.361 1.00 97.94 103 MET A CA 1
ATOM 863 C C . MET A 1 103 ? -5.501 -5.180 2.619 1.00 97.94 103 MET A C 1
ATOM 865 O O . MET A 1 103 ? -5.449 -5.517 1.438 1.00 97.94 103 MET A O 1
ATOM 869 N N . ILE A 1 104 ? -4.407 -4.827 3.306 1.00 97.06 104 ILE A N 1
ATOM 870 C CA . ILE A 1 104 ? -3.045 -4.854 2.743 1.00 97.06 104 ILE A CA 1
ATOM 871 C C . ILE A 1 104 ? -2.598 -6.291 2.432 1.00 97.06 104 ILE A C 1
ATOM 873 O O . ILE A 1 104 ? -2.001 -6.523 1.385 1.00 97.06 104 ILE A O 1
ATOM 877 N N . VAL A 1 105 ? -2.914 -7.260 3.298 1.00 97.62 105 VAL A N 1
ATOM 878 C CA . VAL A 1 105 ? -2.649 -8.694 3.075 1.00 97.62 105 VAL A CA 1
ATOM 879 C C . VAL A 1 105 ? -3.347 -9.183 1.811 1.00 97.62 105 VAL A C 1
ATOM 881 O O . VAL A 1 105 ? -2.705 -9.782 0.951 1.00 97.62 105 VAL A O 1
ATOM 884 N N . LEU A 1 106 ? -4.642 -8.892 1.669 1.00 97.56 106 LEU A N 1
ATOM 885 C CA . LEU A 1 106 ? -5.417 -9.272 0.490 1.00 97.56 106 LEU A CA 1
ATOM 886 C C . LEU A 1 106 ? -4.876 -8.603 -0.781 1.00 97.56 106 LEU A C 1
ATOM 888 O O . LEU A 1 106 ? -4.768 -9.239 -1.828 1.00 97.56 106 LEU A O 1
ATOM 892 N N . TRP A 1 107 ? -4.486 -7.335 -0.674 1.00 97.31 107 TRP A N 1
ATOM 893 C CA . TRP A 1 107 ? -3.853 -6.597 -1.759 1.00 97.31 107 TRP A CA 1
ATOM 894 C C . TRP A 1 107 ? -2.522 -7.200 -2.199 1.00 97.31 107 TRP A C 1
ATOM 896 O O . TRP A 1 107 ? -2.313 -7.418 -3.394 1.00 97.31 107 TRP A O 1
ATOM 906 N N . ALA A 1 108 ? -1.649 -7.532 -1.249 1.00 96.00 108 ALA A N 1
ATOM 907 C CA . ALA A 1 108 ? -0.377 -8.178 -1.538 1.00 96.00 108 ALA A CA 1
ATOM 908 C C . ALA A 1 108 ? -0.598 -9.556 -2.177 1.00 96.00 108 ALA A C 1
ATOM 910 O O . ALA A 1 108 ? 0.036 -9.867 -3.180 1.00 96.00 108 ALA A O 1
ATOM 911 N N . PHE A 1 109 ? -1.546 -10.339 -1.658 1.00 96.62 109 PHE A N 1
ATOM 912 C CA . PHE A 1 109 ? -1.892 -11.651 -2.197 1.00 96.62 109 PHE A CA 1
ATOM 913 C C . PHE A 1 109 ? -2.344 -11.589 -3.663 1.00 96.62 109 PHE A C 1
ATOM 915 O O . PHE A 1 109 ? -1.771 -12.278 -4.507 1.00 96.62 109 PHE A O 1
ATOM 922 N N . ILE A 1 110 ? -3.329 -10.740 -3.989 1.00 96.50 110 ILE A N 1
ATOM 923 C CA . ILE A 1 110 ? -3.832 -10.608 -5.369 1.00 96.50 110 ILE A CA 1
ATOM 924 C C . ILE A 1 110 ? -2.717 -10.147 -6.303 1.00 96.50 110 ILE A C 1
ATOM 926 O O . ILE A 1 110 ? -2.615 -10.637 -7.429 1.00 96.50 110 ILE A O 1
ATOM 930 N N . ARG A 1 111 ? -1.853 -9.241 -5.837 1.00 94.25 111 ARG A N 1
ATOM 931 C CA . ARG A 1 111 ? -0.706 -8.791 -6.616 1.00 94.25 111 ARG A CA 1
ATOM 932 C C . ARG A 1 111 ? 0.277 -9.929 -6.897 1.00 94.25 111 ARG A C 1
ATOM 934 O O . ARG A 1 111 ? 0.599 -10.133 -8.057 1.00 94.25 111 ARG A O 1
ATOM 941 N N . ILE A 1 112 ? 0.696 -10.687 -5.882 1.00 94.88 112 ILE A N 1
ATOM 942 C CA . ILE A 1 112 ? 1.616 -11.832 -6.035 1.00 94.88 112 ILE A CA 1
ATOM 943 C C . ILE A 1 112 ? 1.042 -12.874 -6.999 1.00 94.88 112 ILE A C 1
ATOM 945 O O . ILE A 1 112 ? 1.745 -13.375 -7.876 1.00 94.88 112 ILE A O 1
ATOM 949 N N . ALA A 1 113 ? -0.246 -13.194 -6.857 1.00 95.44 113 ALA A N 1
ATOM 950 C CA . ALA A 1 113 ? -0.922 -14.122 -7.755 1.00 95.44 113 ALA A CA 1
ATOM 951 C C . ALA A 1 113 ? -0.920 -13.591 -9.198 1.00 95.44 113 ALA A C 1
ATOM 953 O O . ALA A 1 113 ? -0.583 -14.321 -10.127 1.00 95.44 113 ALA A O 1
ATOM 954 N N . SER A 1 114 ? -1.232 -12.305 -9.379 1.00 94.94 114 SER A N 1
ATOM 955 C CA . SER A 1 114 ? -1.276 -11.671 -10.700 1.00 94.94 114 SER A CA 1
ATOM 956 C C . SER A 1 114 ? 0.099 -11.645 -11.371 1.00 94.94 114 SER A C 1
ATOM 958 O O . SER A 1 114 ? 0.198 -12.045 -12.527 1.00 94.94 114 SER A O 1
ATOM 960 N N . THR A 1 115 ? 1.165 -11.249 -10.664 1.00 91.31 115 THR A N 1
ATOM 961 C CA . THR A 1 115 ? 2.528 -11.198 -11.230 1.00 91.31 115 THR A CA 1
ATOM 962 C C . THR A 1 115 ? 3.046 -12.577 -11.618 1.00 91.31 115 THR A C 1
ATOM 964 O O . THR A 1 115 ? 3.681 -12.736 -12.659 1.00 91.31 115 THR A O 1
ATOM 967 N N . THR A 1 116 ? 2.732 -13.588 -10.807 1.00 91.56 116 THR A N 1
ATOM 968 C CA . THR A 1 116 ? 3.142 -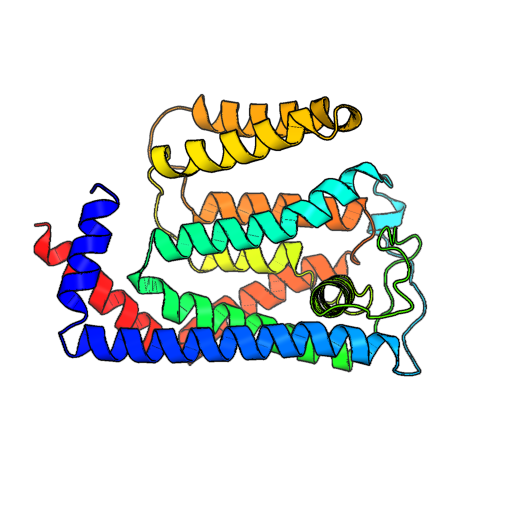14.976 -11.045 1.00 91.56 116 THR A CA 1
ATOM 969 C C . THR A 1 116 ? 2.468 -15.560 -12.294 1.00 91.56 116 THR A C 1
ATOM 971 O O . THR A 1 116 ? 3.077 -16.358 -13.008 1.00 91.56 116 THR A O 1
ATOM 974 N N . ILE A 1 117 ? 1.227 -15.150 -12.579 1.00 92.38 117 ILE A N 1
ATOM 975 C CA . ILE A 1 117 ? 0.467 -15.595 -13.755 1.00 92.38 117 ILE A CA 1
ATOM 976 C C . ILE A 1 117 ? 0.890 -14.835 -15.018 1.00 92.38 117 ILE A C 1
ATOM 978 O O . ILE A 1 117 ? 1.068 -15.461 -16.060 1.00 92.38 117 ILE A O 1
ATOM 982 N N . THR A 1 118 ? 1.042 -13.508 -14.958 1.00 89.94 118 THR A N 1
ATOM 983 C CA . THR A 1 118 ? 1.236 -12.692 -16.170 1.00 89.94 118 THR A CA 1
ATOM 984 C C . THR A 1 118 ? 2.661 -12.709 -16.711 1.00 89.94 118 THR A C 1
ATOM 986 O O . THR A 1 118 ? 2.828 -12.553 -17.918 1.00 89.94 118 THR A O 1
ATOM 989 N N . LYS A 1 119 ? 3.681 -12.907 -15.858 1.00 88.88 119 LYS A N 1
ATOM 990 C CA . LYS A 1 119 ? 5.107 -12.990 -16.247 1.00 88.88 119 LYS A CA 1
ATOM 991 C C . LYS A 1 119 ? 5.543 -11.897 -17.239 1.00 88.88 119 LYS A C 1
ATOM 993 O O . LYS A 1 119 ? 6.286 -12.146 -18.191 1.00 88.88 119 LYS A O 1
ATOM 998 N N . LEU A 1 120 ? 5.056 -10.676 -17.027 1.00 88.81 120 LEU A N 1
ATOM 999 C CA . LEU A 1 120 ? 5.395 -9.524 -17.855 1.00 88.81 120 LEU A CA 1
ATOM 1000 C C . LEU A 1 120 ? 6.793 -9.006 -17.493 1.00 88.81 120 LEU A C 1
ATOM 1002 O O . LEU A 1 120 ? 7.103 -8.795 -16.320 1.00 88.81 120 LEU A O 1
ATOM 1006 N N . GLY A 1 121 ? 7.639 -8.788 -18.500 1.00 88.94 121 GLY A N 1
ATOM 1007 C CA . GLY A 1 121 ? 8.842 -7.971 -18.349 1.00 88.94 121 GLY A CA 1
ATOM 1008 C C . GLY A 1 121 ? 8.488 -6.489 -18.240 1.00 88.94 121 GLY A C 1
ATOM 1009 O O . GLY A 1 121 ? 7.412 -6.071 -18.671 1.00 88.94 121 GLY A O 1
ATOM 1010 N N . GLY A 1 122 ? 9.385 -5.682 -17.673 1.00 88.50 122 GLY A N 1
ATOM 1011 C CA . GLY A 1 122 ? 9.158 -4.241 -17.535 1.00 88.50 122 GLY A CA 1
ATOM 1012 C C . GLY A 1 122 ? 9.073 -3.491 -18.875 1.00 88.50 122 GLY A C 1
ATOM 1013 O O . GLY A 1 122 ? 9.483 -4.035 -19.900 1.00 88.50 122 GLY A O 1
ATOM 1014 N N . PRO A 1 123 ? 8.543 -2.255 -18.888 1.00 91.00 123 PRO A N 1
ATOM 1015 C CA . PRO A 1 123 ? 8.343 -1.483 -20.115 1.00 91.00 123 PRO A CA 1
ATOM 1016 C C . PRO A 1 123 ? 9.625 -1.211 -20.907 1.00 91.00 123 PRO A C 1
ATOM 1018 O O . PRO A 1 123 ? 10.724 -1.126 -20.355 1.00 91.00 123 PRO A O 1
ATOM 1021 N N . ALA A 1 124 ? 9.488 -1.001 -22.219 1.00 89.81 124 ALA A N 1
ATOM 1022 C CA . ALA A 1 124 ? 10.609 -0.591 -23.058 1.00 89.81 124 ALA A CA 1
ATOM 1023 C C . ALA A 1 124 ? 11.219 0.743 -22.578 1.00 89.81 124 ALA A C 1
ATOM 1025 O O . ALA A 1 124 ? 10.528 1.752 -22.404 1.00 89.81 124 ALA A O 1
ATO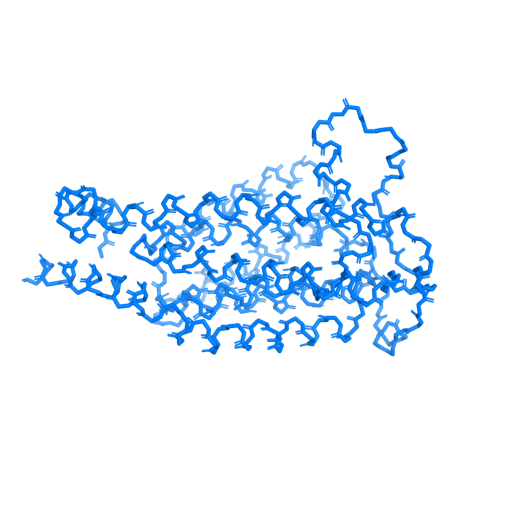M 1026 N N . GLY A 1 125 ? 12.541 0.759 -22.388 1.00 86.25 125 GLY A N 1
ATOM 1027 C CA . GLY A 1 125 ? 13.258 1.923 -21.860 1.00 86.25 125 GLY A CA 1
ATOM 1028 C C . GLY A 1 125 ? 13.114 2.116 -20.348 1.00 86.25 125 GLY A C 1
ATOM 1029 O O . GLY A 1 125 ? 13.331 3.229 -19.876 1.00 86.25 125 GLY A O 1
ATOM 1030 N N . LEU A 1 126 ? 12.750 1.059 -19.611 1.00 85.69 126 LEU A N 1
ATOM 1031 C CA . LEU A 1 126 ? 12.800 1.020 -18.153 1.00 85.69 126 LEU A CA 1
ATOM 1032 C C . LEU A 1 126 ? 14.160 1.517 -17.642 1.00 85.69 126 LEU A C 1
ATOM 1034 O O . LEU A 1 126 ? 15.207 0.967 -17.990 1.00 85.69 126 LEU A O 1
ATOM 1038 N N . ILE A 1 127 ? 14.139 2.510 -16.755 1.00 75.75 127 ILE A N 1
ATOM 1039 C CA . ILE A 1 127 ? 15.337 2.949 -16.043 1.00 75.75 127 ILE A CA 1
ATOM 1040 C C . ILE A 1 127 ? 15.522 2.050 -14.814 1.00 75.75 127 ILE A C 1
ATOM 1042 O O . ILE A 1 127 ? 15.082 2.385 -13.712 1.00 75.75 127 ILE A O 1
ATOM 1046 N N . SER A 1 128 ? 16.182 0.900 -14.966 1.00 67.44 128 SER A N 1
ATOM 1047 C CA . SER A 1 128 ? 16.609 0.136 -13.790 1.00 67.44 128 SER A CA 1
ATOM 1048 C C . SER A 1 128 ? 17.849 0.794 -13.179 1.00 67.44 128 SER A C 1
ATOM 1050 O O . SER A 1 128 ? 18.982 0.482 -13.531 1.00 67.44 128 SER A O 1
ATOM 1052 N N . GLU A 1 129 ? 17.650 1.731 -12.255 1.00 59.44 129 GLU A N 1
ATOM 1053 C CA . GLU A 1 129 ? 18.761 2.289 -11.467 1.00 59.44 129 GLU A CA 1
ATOM 1054 C C . GLU A 1 129 ? 19.230 1.358 -10.347 1.00 59.44 129 GLU A C 1
ATOM 1056 O O . GLU A 1 129 ? 20.183 1.682 -9.637 1.00 59.44 129 GLU A O 1
ATOM 1061 N N . PHE A 1 130 ? 18.542 0.241 -10.115 1.00 63.31 130 PHE A N 1
ATOM 1062 C CA . PHE A 1 130 ? 19.068 -0.750 -9.194 1.00 63.31 130 PHE A CA 1
ATOM 1063 C C . PHE A 1 130 ? 20.258 -1.403 -9.889 1.00 63.31 130 PHE A C 1
ATOM 1065 O O . PHE A 1 130 ? 20.063 -1.999 -10.952 1.00 63.31 130 PHE A O 1
ATOM 1072 N N . PRO A 1 131 ? 21.485 -1.257 -9.348 1.00 61.25 131 PRO A N 1
ATOM 1073 C CA . PRO A 1 131 ? 22.610 -1.993 -9.892 1.00 61.25 131 PRO A CA 1
ATOM 1074 C C . PRO A 1 131 ? 22.212 -3.471 -9.921 1.00 61.25 131 PRO A C 1
ATOM 1076 O O . PRO A 1 131 ? 21.510 -3.912 -9.005 1.00 61.25 131 PRO A O 1
ATOM 1079 N N . PRO A 1 132 ? 22.602 -4.236 -10.951 1.00 63.62 132 PRO A N 1
ATOM 1080 C CA . PRO A 1 132 ? 22.401 -5.673 -10.934 1.00 63.62 132 PRO A CA 1
ATOM 1081 C C . PRO A 1 132 ? 23.156 -6.210 -9.718 1.00 63.62 132 PRO A C 1
ATOM 1083 O O . PRO A 1 132 ? 24.382 -6.307 -9.722 1.00 63.62 132 PRO A O 1
ATOM 1086 N N . ILE A 1 133 ? 22.434 -6.474 -8.630 1.00 62.88 133 ILE A N 1
ATOM 1087 C CA . ILE A 1 133 ? 23.015 -7.093 -7.450 1.00 62.88 133 ILE A CA 1
ATOM 1088 C C . ILE A 1 133 ? 23.108 -8.573 -7.797 1.00 62.88 133 ILE A C 1
ATOM 1090 O O . ILE A 1 133 ? 22.144 -9.321 -7.665 1.00 62.88 133 ILE A O 1
ATOM 1094 N N . THR A 1 134 ? 24.263 -8.962 -8.328 1.00 68.44 134 THR A N 1
ATOM 1095 C CA . THR A 1 134 ? 24.552 -10.346 -8.721 1.00 68.44 134 THR A CA 1
ATOM 1096 C C . THR A 1 134 ? 24.849 -11.235 -7.516 1.00 68.44 134 THR A C 1
ATOM 1098 O O . THR A 1 134 ? 24.670 -12.442 -7.603 1.00 68.44 134 THR A O 1
ATOM 1101 N N . ASP A 1 135 ? 25.242 -10.635 -6.385 1.00 75.75 135 ASP A N 1
ATOM 1102 C CA . ASP A 1 135 ? 25.539 -11.332 -5.135 1.00 75.75 135 ASP A CA 1
ATOM 1103 C C . ASP A 1 135 ? 24.645 -10.821 -3.999 1.00 75.75 135 ASP A C 1
ATOM 1105 O O . ASP A 1 135 ? 24.793 -9.687 -3.536 1.00 75.75 135 ASP A O 1
ATOM 1109 N N . ILE A 1 136 ? 23.760 -11.678 -3.488 1.00 81.31 136 ILE A N 1
ATOM 1110 C CA . ILE A 1 136 ? 22.994 -11.411 -2.263 1.00 81.31 136 ILE A CA 1
ATOM 1111 C C . ILE A 1 136 ? 23.936 -11.609 -1.068 1.00 81.31 136 ILE A C 1
ATOM 1113 O O . ILE A 1 136 ? 24.134 -12.729 -0.599 1.00 81.31 136 ILE A O 1
ATOM 1117 N N . LYS A 1 137 ? 24.549 -10.525 -0.579 1.00 87.00 137 LYS A N 1
ATOM 1118 C CA . LYS A 1 137 ? 25.497 -10.570 0.554 1.00 87.00 137 LYS A CA 1
ATOM 1119 C C . LYS A 1 137 ? 24.823 -10.328 1.900 1.00 87.00 137 LYS A C 1
ATOM 1121 O O . LYS A 1 137 ? 25.388 -10.656 2.941 1.00 87.00 137 LYS A O 1
ATOM 1126 N N . SER A 1 138 ? 23.619 -9.762 1.893 1.00 87.44 138 SER A N 1
ATOM 1127 C CA . SER A 1 138 ? 22.861 -9.445 3.096 1.00 87.44 138 SER A CA 1
ATOM 1128 C C . SER A 1 138 ? 21.356 -9.662 2.923 1.00 87.44 138 SER A C 1
ATOM 1130 O O . SER A 1 138 ? 20.821 -9.694 1.814 1.00 87.44 138 SER A O 1
ATOM 1132 N N . ILE A 1 139 ? 20.645 -9.746 4.052 1.00 78.50 139 ILE A N 1
ATOM 1133 C CA . ILE A 1 139 ? 19.175 -9.747 4.065 1.00 78.50 139 ILE A CA 1
ATOM 1134 C C . ILE A 1 139 ? 18.598 -8.460 3.460 1.00 78.50 139 ILE A C 1
ATOM 1136 O O . ILE A 1 139 ? 17.520 -8.482 2.871 1.00 78.50 139 ILE A O 1
ATOM 1140 N N . TRP A 1 140 ? 19.326 -7.343 3.564 1.00 80.25 140 TRP A N 1
ATOM 1141 C CA . TRP A 1 140 ? 18.917 -6.083 2.959 1.00 80.25 140 TRP A CA 1
ATOM 1142 C C . TRP A 1 140 ? 18.987 -6.139 1.441 1.00 80.25 140 TRP A C 1
ATOM 1144 O O . TRP A 1 140 ? 18.035 -5.709 0.798 1.00 80.25 140 TRP A O 1
ATOM 1154 N N . ASP A 1 141 ? 20.035 -6.742 0.880 1.00 76.50 141 ASP A N 1
ATOM 1155 C CA . ASP A 1 141 ? 20.135 -6.958 -0.565 1.00 76.50 141 ASP A CA 1
ATOM 1156 C C . ASP A 1 141 ? 18.971 -7.825 -1.048 1.00 76.50 141 ASP A C 1
ATOM 1158 O O . ASP A 1 141 ? 18.282 -7.460 -1.994 1.00 76.50 141 ASP A O 1
ATOM 1162 N N . PHE A 1 142 ? 18.663 -8.914 -0.334 1.00 79.06 142 PHE A N 1
ATOM 1163 C CA . PHE A 1 142 ? 17.530 -9.782 -0.662 1.00 79.06 142 PHE A CA 1
ATOM 1164 C C . PHE A 1 142 ? 16.195 -9.020 -0.694 1.00 79.06 142 PHE A C 1
ATOM 1166 O O . PHE A 1 142 ? 15.429 -9.161 -1.651 1.00 79.06 142 PHE A O 1
ATOM 1173 N N . ILE A 1 143 ? 15.926 -8.196 0.326 1.00 79.81 143 ILE A N 1
ATOM 1174 C CA . ILE A 1 143 ? 14.698 -7.393 0.426 1.00 79.81 143 ILE A CA 1
ATOM 1175 C C . ILE A 1 143 ? 14.644 -6.341 -0.681 1.00 79.81 143 ILE A C 1
ATOM 1177 O O . ILE A 1 143 ? 13.616 -6.205 -1.343 1.00 79.81 143 ILE A O 1
ATOM 1181 N N . VAL A 1 144 ? 15.734 -5.596 -0.882 1.00 78.06 144 VAL A N 1
ATOM 1182 C CA . VAL A 1 144 ? 15.796 -4.527 -1.882 1.00 78.06 144 VAL A CA 1
ATOM 1183 C C . VAL A 1 144 ? 15.607 -5.105 -3.277 1.00 78.06 144 VAL A C 1
ATOM 1185 O O . VAL A 1 144 ? 14.747 -4.612 -3.994 1.00 78.06 144 VAL A O 1
ATOM 1188 N N . ILE A 1 145 ? 16.318 -6.177 -3.637 1.00 75.19 145 ILE A N 1
ATOM 1189 C CA . ILE A 1 145 ? 16.188 -6.834 -4.948 1.00 75.19 145 ILE A CA 1
ATOM 1190 C C . ILE A 1 145 ? 14.768 -7.349 -5.160 1.00 75.19 145 ILE A C 1
ATOM 1192 O O . ILE A 1 145 ? 14.185 -7.111 -6.214 1.00 75.19 145 ILE A O 1
ATOM 1196 N N . GLY A 1 146 ? 14.192 -8.027 -4.163 1.00 77.62 146 GLY A N 1
ATOM 1197 C CA . GLY A 1 146 ? 12.847 -8.573 -4.302 1.00 77.62 146 GLY A CA 1
ATOM 1198 C C . GLY A 1 146 ? 11.804 -7.472 -4.486 1.00 77.62 146 GLY A C 1
ATOM 1199 O O . GLY A 1 146 ? 10.977 -7.567 -5.382 1.00 77.62 146 GLY A O 1
ATOM 1200 N N . LEU A 1 147 ? 11.863 -6.383 -3.711 1.00 78.81 147 LEU A N 1
ATOM 1201 C CA . LEU A 1 147 ? 10.919 -5.264 -3.854 1.00 78.81 147 LEU A CA 1
ATOM 1202 C C . LEU A 1 147 ? 11.169 -4.398 -5.097 1.00 78.81 147 LEU A C 1
ATOM 1204 O O . LEU A 1 147 ? 10.237 -3.758 -5.583 1.00 78.81 147 LEU A O 1
ATOM 1208 N N . ALA A 1 148 ? 12.406 -4.363 -5.589 1.00 77.88 148 ALA A N 1
ATOM 1209 C CA . ALA A 1 148 ? 12.817 -3.596 -6.759 1.00 77.88 148 ALA A CA 1
ATOM 1210 C C . ALA A 1 148 ? 12.770 -4.394 -8.069 1.00 77.88 148 ALA A C 1
ATOM 1212 O O . ALA A 1 148 ? 13.122 -3.845 -9.115 1.00 77.88 148 ALA A O 1
ATOM 1213 N N . SER A 1 149 ? 12.369 -5.670 -8.032 1.00 79.00 149 SER A N 1
ATOM 1214 C CA . SER A 1 149 ? 12.370 -6.510 -9.226 1.00 79.00 149 SER A CA 1
ATOM 1215 C C . SER A 1 149 ? 11.446 -5.909 -10.298 1.00 79.00 149 SER A C 1
ATOM 1217 O O . SER A 1 149 ? 10.259 -5.667 -10.034 1.00 79.00 149 SER A O 1
ATOM 1219 N N . PRO A 1 150 ? 11.954 -5.711 -11.529 1.00 76.69 150 PRO A N 1
ATOM 1220 C CA . PRO A 1 150 ? 11.185 -5.156 -12.639 1.00 76.69 150 PRO A CA 1
ATOM 1221 C C . PRO A 1 150 ? 10.116 -6.125 -13.160 1.00 76.69 150 PRO A C 1
ATOM 1223 O O . PRO A 1 150 ? 9.413 -5.813 -14.114 1.00 76.69 150 PRO A O 1
ATOM 1226 N N . HIS A 1 151 ? 9.971 -7.298 -12.544 1.00 79.50 151 HIS A N 1
ATOM 1227 C CA . HIS A 1 151 ? 8.958 -8.285 -12.899 1.00 79.50 151 HIS A CA 1
ATOM 1228 C C . HIS A 1 151 ? 7.756 -8.268 -11.943 1.00 79.50 151 HIS A C 1
ATOM 1230 O O . HIS A 1 151 ? 6.711 -8.827 -12.262 1.00 79.50 151 HIS A O 1
ATOM 1236 N N . ILE A 1 152 ? 7.830 -7.558 -10.804 1.00 78.69 152 ILE A N 1
ATOM 1237 C CA . ILE A 1 152 ? 6.675 -7.363 -9.902 1.00 78.69 152 ILE A CA 1
ATOM 1238 C C . ILE A 1 152 ? 5.886 -6.088 -10.258 1.00 78.69 152 ILE A C 1
ATOM 1240 O O . ILE A 1 152 ? 5.276 -5.435 -9.404 1.00 78.69 152 ILE A O 1
ATOM 1244 N N . LEU A 1 153 ? 5.900 -5.667 -11.521 1.00 78.75 153 LEU A N 1
ATOM 1245 C CA . LEU A 1 153 ? 5.304 -4.388 -11.909 1.00 78.75 153 LEU A CA 1
ATOM 1246 C C . LEU A 1 153 ? 3.769 -4.447 -12.039 1.00 78.75 153 LEU A C 1
ATOM 1248 O O . LEU A 1 153 ? 3.098 -3.426 -11.901 1.00 78.75 153 LEU A O 1
ATOM 1252 N N . PHE A 1 154 ? 3.183 -5.637 -12.173 1.00 84.31 154 PHE A N 1
ATOM 1253 C CA . PHE A 1 154 ? 1.745 -5.804 -12.387 1.00 84.31 154 PHE A CA 1
ATOM 1254 C C . PHE A 1 154 ? 0.990 -6.241 -11.117 1.00 84.31 154 PHE A C 1
ATOM 1256 O O . PHE A 1 154 ? 1.087 -7.375 -10.681 1.00 84.31 154 PHE A O 1
ATOM 1263 N N . PHE A 1 155 ? 0.165 -5.445 -10.453 1.00 91.19 155 PHE A N 1
ATOM 1264 C CA . PHE A 1 155 ? -0.200 -4.045 -10.647 1.00 91.19 155 PHE A CA 1
ATOM 1265 C C . PHE A 1 155 ? 0.733 -3.095 -9.882 1.00 91.19 155 PHE A C 1
ATOM 1267 O O . PHE A 1 155 ? 1.446 -3.522 -8.970 1.00 91.19 155 PHE A O 1
ATOM 1274 N N . SER A 1 156 ? 0.694 -1.790 -10.180 1.00 92.38 156 SER A N 1
ATOM 1275 C CA . SER A 1 156 ? 1.604 -0.840 -9.529 1.00 92.38 156 SER A CA 1
ATOM 1276 C C . SER A 1 156 ? 1.381 -0.701 -8.021 1.00 92.38 156 SER A C 1
ATOM 1278 O O . SER A 1 156 ? 0.369 -0.175 -7.550 1.00 92.38 156 SER A O 1
ATOM 1280 N N . GLY A 1 157 ? 2.397 -1.105 -7.253 1.00 91.38 157 GLY A N 1
ATOM 1281 C CA . GLY A 1 157 ? 2.444 -0.952 -5.800 1.00 91.38 157 GLY A CA 1
ATOM 1282 C C . GLY A 1 157 ? 2.350 0.483 -5.319 1.00 91.38 157 GLY A C 1
ATOM 1283 O O . GLY A 1 157 ? 1.619 0.799 -4.384 1.00 91.38 157 GLY A O 1
ATOM 1284 N N . HIS A 1 158 ? 3.097 1.340 -6.004 1.00 92.00 158 HIS A N 1
ATOM 1285 C CA . HIS A 1 158 ? 3.254 2.755 -5.713 1.00 92.00 158 HIS A CA 1
ATOM 1286 C C . HIS A 1 158 ? 1.942 3.521 -5.872 1.00 92.00 158 HIS A C 1
ATOM 1288 O O . HIS A 1 158 ? 1.693 4.465 -5.132 1.00 92.00 158 HIS A O 1
ATOM 1294 N N . THR A 1 159 ? 1.086 3.089 -6.797 1.00 95.44 159 THR A N 1
ATOM 1295 C CA . THR A 1 159 ? -0.234 3.680 -7.026 1.00 95.44 159 THR A CA 1
ATOM 1296 C C . THR A 1 159 ? -1.305 3.021 -6.161 1.00 95.44 159 THR A C 1
ATOM 1298 O O . THR A 1 159 ? -2.062 3.707 -5.469 1.00 95.44 159 THR A O 1
ATOM 1301 N N . GLY A 1 160 ? -1.363 1.687 -6.174 1.00 96.19 160 GLY A N 1
ATOM 1302 C CA . GLY A 1 160 ? -2.448 0.929 -5.558 1.00 96.19 160 GLY A CA 1
ATOM 1303 C C . GLY A 1 160 ? -2.462 1.012 -4.034 1.00 96.19 160 GLY A C 1
ATOM 1304 O O . GLY A 1 160 ? -3.537 1.097 -3.446 1.00 96.19 160 GLY A O 1
ATOM 1305 N N . LEU A 1 161 ? -1.293 1.029 -3.390 1.00 95.56 161 LEU A N 1
ATOM 1306 C CA . LEU A 1 161 ? -1.184 1.031 -1.933 1.00 95.56 161 LEU A CA 1
ATOM 1307 C C . LEU A 1 161 ? -1.659 2.347 -1.278 1.00 95.56 161 LEU A C 1
ATOM 1309 O O . LEU A 1 161 ? -2.470 2.285 -0.351 1.00 95.56 161 LEU A O 1
ATOM 1313 N N . PRO A 1 162 ? -1.251 3.548 -1.736 1.00 96.00 162 PRO A N 1
ATOM 1314 C CA . PRO A 1 162 ? -1.843 4.778 -1.220 1.00 96.00 162 PRO A CA 1
ATOM 1315 C C . PRO A 1 162 ? -3.316 4.930 -1.609 1.00 96.00 162 PRO A C 1
ATOM 1317 O O . PRO A 1 162 ? -4.093 5.402 -0.785 1.00 96.00 162 PRO A O 1
ATOM 1320 N N . PHE A 1 163 ? -3.751 4.457 -2.784 1.00 97.25 163 PHE A N 1
ATOM 1321 C CA . PHE A 1 163 ? -5.183 4.443 -3.110 1.00 97.25 163 PHE A CA 1
ATOM 1322 C C . PHE A 1 163 ? -5.982 3.561 -2.139 1.00 97.25 163 PHE A C 1
ATOM 1324 O O . PHE A 1 163 ? -7.079 3.922 -1.720 1.00 97.25 163 PHE A O 1
ATOM 1331 N N . LEU A 1 164 ? -5.408 2.444 -1.692 1.00 97.38 164 LEU A N 1
ATOM 1332 C CA . LEU A 1 164 ? -6.015 1.607 -0.661 1.00 97.38 164 LEU A CA 1
ATOM 1333 C C . LEU A 1 164 ? -6.139 2.376 0.664 1.00 97.38 164 LEU A C 1
ATOM 1335 O O . LEU A 1 164 ? -7.191 2.344 1.304 1.00 97.38 164 LEU A O 1
ATOM 1339 N N . GLY A 1 165 ? -5.105 3.140 1.033 1.00 96.19 165 GLY A N 1
ATOM 1340 C CA . GLY A 1 165 ? -5.146 4.065 2.168 1.00 96.19 165 GLY A CA 1
ATOM 1341 C C . GLY A 1 165 ? -6.291 5.080 2.068 1.00 96.19 165 GLY A C 1
ATOM 1342 O O . GLY A 1 165 ? -6.997 5.300 3.052 1.00 96.19 165 GLY A O 1
ATOM 1343 N N . HIS A 1 166 ? -6.541 5.630 0.873 1.00 95.19 166 HIS A N 1
ATOM 1344 C CA . HIS A 1 166 ? -7.666 6.537 0.620 1.00 95.19 166 HIS A CA 1
ATOM 1345 C C . HIS A 1 166 ? -9.014 5.881 0.953 1.00 95.19 166 HIS A C 1
ATOM 1347 O O . HIS A 1 166 ? -9.864 6.495 1.602 1.00 95.19 166 HIS A O 1
ATOM 1353 N N . LEU A 1 167 ? -9.191 4.622 0.554 1.00 95.88 167 LEU A N 1
ATOM 1354 C CA . LEU A 1 167 ? -10.443 3.886 0.729 1.00 95.88 167 LEU A CA 1
ATOM 1355 C C . LEU A 1 167 ? -10.676 3.437 2.182 1.00 95.88 167 LEU A C 1
ATOM 1357 O O . LEU A 1 167 ? -11.827 3.387 2.627 1.00 95.88 167 LEU A O 1
ATOM 1361 N N . ILE A 1 168 ? -9.603 3.147 2.926 1.00 95.19 168 ILE A N 1
ATOM 1362 C CA . ILE A 1 168 ? -9.656 2.693 4.325 1.00 95.19 168 ILE A CA 1
ATOM 1363 C C . ILE A 1 168 ? -9.847 3.863 5.297 1.00 95.19 168 ILE A C 1
ATOM 1365 O O . ILE A 1 168 ? -10.688 3.791 6.199 1.00 95.19 168 ILE A O 1
ATOM 1369 N N . PHE A 1 169 ? -9.064 4.933 5.145 1.00 93.56 169 PHE A N 1
ATOM 1370 C CA . PHE A 1 169 ? -9.008 6.022 6.117 1.00 93.56 169 PHE A CA 1
ATOM 1371 C C . PHE A 1 169 ? -9.828 7.214 5.646 1.00 93.56 169 PHE A C 1
ATOM 1373 O O . PHE A 1 169 ? -9.427 7.936 4.738 1.00 93.56 169 PHE A O 1
ATOM 1380 N N . LYS A 1 170 ? -10.978 7.445 6.284 1.00 86.12 170 LYS A N 1
ATOM 1381 C CA . LYS A 1 170 ? -11.938 8.479 5.863 1.00 86.12 170 LYS A CA 1
ATOM 1382 C C . LYS A 1 170 ? -11.978 9.701 6.772 1.00 86.12 170 LYS A C 1
ATOM 1384 O O . LYS A 1 170 ? -12.636 10.683 6.434 1.00 86.12 170 LYS A O 1
ATOM 1389 N N . ARG A 1 171 ? -11.312 9.671 7.931 1.00 76.94 171 ARG A N 1
ATOM 1390 C CA . ARG A 1 171 ? -11.455 10.759 8.900 1.00 76.94 171 ARG A CA 1
ATOM 1391 C C . ARG A 1 171 ? -10.651 12.007 8.509 1.00 76.94 171 ARG A C 1
ATOM 1393 O O . ARG A 1 171 ? -9.573 11.911 7.911 1.00 76.94 171 ARG A O 1
ATOM 1400 N N . PRO A 1 172 ? -11.141 13.202 8.891 1.00 74.75 172 PRO A N 1
ATOM 1401 C CA . PRO A 1 172 ? -10.347 14.423 8.852 1.00 74.75 172 PRO A CA 1
ATOM 1402 C C . PRO A 1 172 ? -9.153 14.311 9.808 1.00 74.75 172 PRO A C 1
ATOM 1404 O O . PRO A 1 172 ? -9.310 13.842 10.936 1.00 74.75 172 PRO A O 1
ATOM 1407 N N . VAL A 1 173 ? -7.965 14.748 9.375 1.00 64.50 173 VAL A N 1
ATOM 1408 C CA . VAL A 1 173 ? -6.756 14.724 10.217 1.00 64.50 173 VAL A CA 1
ATOM 1409 C C . VAL A 1 173 ? -6.512 16.089 10.833 1.00 64.50 173 VAL A C 1
ATOM 1411 O O . VAL A 1 173 ? -6.644 17.126 10.187 1.00 64.50 173 VAL A O 1
ATOM 1414 N N . ALA A 1 174 ? -6.083 16.099 12.094 1.00 62.44 174 ALA A N 1
ATOM 1415 C CA . ALA A 1 174 ? -5.541 17.302 12.707 1.00 62.44 174 ALA A CA 1
ATOM 1416 C C . ALA A 1 174 ? -4.175 17.625 12.071 1.00 62.44 174 ALA A C 1
ATOM 1418 O O . ALA A 1 174 ? -3.167 17.006 12.409 1.00 62.44 174 ALA A O 1
ATOM 1419 N N . TYR A 1 175 ? -4.147 18.610 11.168 1.00 59.16 175 TYR A N 1
ATOM 1420 C CA . TYR A 1 175 ? -2.976 19.039 10.381 1.00 59.16 175 TYR A CA 1
ATOM 1421 C C . TYR A 1 175 ? -1.671 19.199 11.189 1.00 59.16 175 TYR A C 1
ATOM 1423 O O . TYR A 1 175 ? -0.586 18.921 10.679 1.00 59.16 175 TYR A O 1
ATOM 1431 N N . LYS A 1 176 ? -1.767 19.571 12.477 1.00 55.59 176 LYS A N 1
ATOM 1432 C CA . LYS A 1 176 ? -0.622 19.713 13.395 1.00 55.59 176 LYS A CA 1
ATOM 1433 C C . LYS A 1 176 ? 0.229 18.439 13.520 1.00 55.59 176 LYS A C 1
ATOM 1435 O O . LYS A 1 176 ? 1.404 18.548 13.846 1.00 55.59 176 LYS A O 1
ATOM 1440 N N . MET A 1 177 ? -0.333 17.255 13.258 1.00 57.81 177 MET A N 1
ATOM 1441 C CA . MET A 1 177 ? 0.395 15.981 13.334 1.00 57.81 177 MET A CA 1
ATOM 1442 C C . MET A 1 177 ? 1.222 15.647 12.083 1.00 57.81 177 MET A C 1
ATOM 1444 O O . MET A 1 177 ? 2.219 14.945 12.206 1.00 57.81 177 MET A O 1
ATOM 1448 N N . LEU A 1 178 ? 0.839 16.136 10.897 1.00 59.19 178 LEU A N 1
ATOM 1449 C CA . LEU A 1 178 ? 1.522 15.814 9.632 1.00 59.19 178 LEU A CA 1
ATOM 1450 C C . LEU A 1 178 ? 2.667 16.773 9.291 1.00 59.19 178 LEU A C 1
ATOM 1452 O O . LEU A 1 178 ? 3.611 16.377 8.614 1.00 59.19 178 LEU A O 1
ATOM 1456 N N . CYS A 1 179 ? 2.603 18.019 9.763 1.00 58.47 179 CYS A N 1
ATOM 1457 C CA . CYS A 1 179 ? 3.564 19.052 9.365 1.00 58.47 179 CYS A CA 1
ATOM 1458 C C . CYS A 1 179 ? 4.983 18.809 9.916 1.00 58.47 179 CYS A C 1
ATOM 1460 O O . CYS A 1 179 ? 5.956 19.241 9.308 1.00 58.47 179 CYS A O 1
ATOM 1462 N N . TRP A 1 180 ? 5.114 18.109 11.048 1.00 54.62 180 TRP A N 1
ATOM 1463 C CA . TRP A 1 180 ? 6.404 17.918 11.722 1.00 54.62 180 TRP A CA 1
ATOM 1464 C C . TRP A 1 180 ? 7.286 16.826 11.089 1.00 54.62 180 TRP A C 1
ATOM 1466 O O . TRP A 1 180 ? 8.445 17.119 10.803 1.00 54.62 180 TRP A O 1
ATOM 1476 N N . PRO A 1 181 ? 6.789 15.604 10.803 1.00 59.38 181 PRO A N 1
ATOM 1477 C CA . PRO A 1 181 ? 7.631 14.549 10.231 1.00 59.38 181 PRO A CA 1
ATOM 1478 C C . PRO A 1 181 ? 8.020 14.834 8.778 1.00 59.38 181 PRO A C 1
ATOM 1480 O O . PRO A 1 181 ? 9.170 14.633 8.395 1.00 59.38 181 PRO A O 1
ATOM 1483 N N . LEU A 1 182 ? 7.078 15.348 7.977 1.00 59.06 182 LEU A N 1
ATOM 1484 C CA . LEU A 1 182 ? 7.316 15.634 6.561 1.00 59.06 182 LEU A CA 1
ATOM 1485 C C . LEU A 1 182 ? 8.306 16.789 6.370 1.00 59.06 182 LEU A C 1
ATOM 1487 O O . LEU A 1 182 ? 9.165 16.708 5.494 1.00 59.06 182 LEU A O 1
ATOM 1491 N N . GLY A 1 183 ? 8.249 17.819 7.222 1.00 58.94 183 GLY A N 1
ATOM 1492 C CA . GLY A 1 183 ? 9.221 18.915 7.203 1.00 58.94 183 GLY A CA 1
ATOM 1493 C C . GLY A 1 183 ? 10.641 18.455 7.550 1.00 58.94 183 GLY A C 1
ATOM 1494 O O . GLY A 1 183 ? 11.592 18.844 6.876 1.00 58.94 183 GLY A O 1
ATOM 1495 N N . PHE A 1 184 ? 10.789 17.577 8.549 1.00 58.59 184 PHE A N 1
ATOM 1496 C CA . PHE A 1 184 ? 12.100 17.092 9.000 1.00 58.59 184 PHE A CA 1
ATOM 1497 C C . PHE A 1 184 ? 12.765 16.133 8.004 1.00 58.59 184 PHE A C 1
ATOM 1499 O O . PHE A 1 184 ? 13.957 16.265 7.732 1.00 58.59 184 PHE A O 1
ATOM 1506 N N . ILE A 1 185 ? 11.992 15.202 7.429 1.00 61.53 185 ILE A N 1
ATOM 1507 C CA . ILE A 1 185 ? 12.483 14.280 6.391 1.00 61.53 185 ILE A CA 1
ATOM 1508 C C . ILE A 1 185 ? 12.918 15.073 5.159 1.00 61.53 185 ILE A C 1
ATOM 1510 O O . ILE A 1 185 ? 13.984 14.813 4.610 1.00 61.53 185 ILE A O 1
ATOM 1514 N N . SER A 1 186 ? 12.141 16.088 4.777 1.00 58.47 186 SER A N 1
ATOM 1515 C CA . SER A 1 186 ? 12.499 16.966 3.665 1.00 58.47 186 SER A CA 1
ATOM 1516 C C . SER A 1 186 ? 13.807 17.715 3.943 1.00 58.47 186 SER A C 1
ATOM 1518 O O . SER A 1 186 ? 14.704 17.689 3.110 1.00 58.47 186 SER A O 1
ATOM 1520 N N . LEU A 1 187 ? 13.972 18.310 5.131 1.00 57.47 187 LEU A N 1
ATOM 1521 C CA . LEU A 1 187 ? 15.162 19.096 5.480 1.00 57.47 187 LEU A CA 1
ATOM 1522 C C . LEU A 1 187 ? 16.452 18.263 5.529 1.00 57.47 187 LEU A C 1
ATOM 1524 O O . LEU A 1 187 ? 17.460 18.672 4.957 1.00 57.47 187 LEU A O 1
ATOM 1528 N N . ALA A 1 188 ? 16.424 17.087 6.165 1.00 60.09 188 ALA A N 1
ATOM 1529 C CA . ALA A 1 188 ? 17.583 16.188 6.205 1.00 60.09 188 ALA A CA 1
ATOM 1530 C C . ALA A 1 188 ? 18.006 15.734 4.795 1.00 60.09 188 ALA A C 1
ATOM 1532 O O . ALA A 1 188 ? 19.187 15.506 4.530 1.00 60.09 188 ALA A O 1
ATOM 1533 N N . TYR A 1 189 ? 17.046 15.651 3.872 1.00 58.72 189 TYR A N 1
ATOM 1534 C CA . TYR A 1 189 ? 17.299 15.235 2.501 1.00 58.72 189 TYR A CA 1
ATOM 1535 C C . TYR A 1 189 ? 17.810 16.370 1.597 1.00 58.72 189 TYR A C 1
ATOM 1537 O O . TYR A 1 189 ? 18.684 16.129 0.765 1.00 58.72 189 TYR A O 1
ATOM 1545 N N . ILE A 1 190 ? 17.363 17.622 1.802 1.00 58.16 190 ILE A N 1
ATOM 1546 C CA . ILE A 1 190 ? 17.934 18.812 1.123 1.00 58.16 190 ILE A CA 1
ATOM 1547 C C . ILE A 1 190 ? 19.452 18.850 1.303 1.00 58.16 190 ILE A C 1
ATOM 1549 O O . ILE A 1 190 ? 20.187 19.159 0.369 1.00 58.16 190 ILE A O 1
ATOM 1553 N N . LEU A 1 191 ? 19.914 18.506 2.504 1.00 57.94 191 LEU A N 1
ATOM 1554 C CA . LEU A 1 191 ? 21.326 18.561 2.860 1.00 57.94 191 LEU A CA 1
ATOM 1555 C C . LEU A 1 191 ? 22.170 17.456 2.209 1.00 57.94 191 LEU A C 1
ATOM 1557 O O . LEU A 1 191 ? 23.391 17.578 2.200 1.00 57.94 191 LEU A O 1
ATOM 1561 N N . SER A 1 192 ? 21.560 16.399 1.662 1.00 65.75 192 SER A N 1
ATOM 1562 C CA . SER A 1 192 ? 22.297 15.264 1.086 1.00 65.75 192 SER A CA 1
ATOM 1563 C C . SER A 1 192 ? 22.348 15.244 -0.447 1.00 65.75 192 SER A C 1
ATOM 1565 O O . SER A 1 192 ? 23.270 14.637 -0.983 1.00 65.75 192 SER A O 1
ATOM 1567 N N . TRP A 1 193 ? 21.426 15.912 -1.162 1.00 65.81 193 TRP A N 1
ATOM 1568 C CA . TRP A 1 193 ? 21.356 15.858 -2.637 1.00 65.81 193 TRP A CA 1
ATOM 1569 C C . TRP A 1 193 ? 20.945 17.199 -3.288 1.00 65.81 193 TRP A C 1
ATOM 1571 O O . TRP A 1 193 ? 19.797 17.367 -3.721 1.00 65.81 193 TRP A O 1
ATOM 1581 N N . PRO A 1 194 ? 21.866 18.174 -3.394 1.00 67.12 194 PRO A N 1
ATOM 1582 C CA . PRO A 1 194 ? 21.550 19.544 -3.807 1.00 67.12 194 PRO A CA 1
ATOM 1583 C C . PRO A 1 194 ? 21.008 19.671 -5.240 1.00 67.12 194 PRO A C 1
ATOM 1585 O O . PRO A 1 194 ? 20.228 20.583 -5.512 1.00 67.12 194 PRO A O 1
ATOM 1588 N N . GLN A 1 195 ? 21.328 18.744 -6.152 1.00 73.88 195 GLN A N 1
ATOM 1589 C CA . GLN A 1 195 ? 20.829 18.786 -7.535 1.00 73.88 195 GLN A CA 1
ATOM 1590 C C . GLN A 1 195 ? 19.306 18.586 -7.667 1.00 73.88 195 GLN A C 1
ATOM 1592 O O . GLN A 1 195 ? 18.736 18.922 -8.703 1.00 73.88 195 GLN A O 1
ATOM 1597 N N . TYR A 1 196 ? 18.627 18.088 -6.625 1.00 66.06 196 TYR A N 1
ATOM 1598 C CA . TYR A 1 196 ? 17.170 17.891 -6.614 1.00 66.06 196 TYR A CA 1
ATOM 1599 C C . TYR A 1 196 ? 16.417 18.924 -5.757 1.00 66.06 196 TYR A C 1
ATOM 1601 O O . TYR A 1 196 ? 15.194 18.836 -5.611 1.00 66.06 196 TYR A O 1
ATOM 1609 N N . ALA A 1 197 ? 17.118 19.932 -5.221 1.00 64.25 197 ALA A N 1
ATOM 1610 C CA . ALA A 1 197 ? 16.564 20.910 -4.283 1.00 64.25 197 ALA A CA 1
ATOM 1611 C C . ALA A 1 197 ? 15.322 21.648 -4.822 1.00 64.25 197 ALA A C 1
ATOM 1613 O O . ALA A 1 197 ? 14.373 21.873 -4.075 1.00 64.25 197 ALA A O 1
ATOM 1614 N N . TRP A 1 198 ? 15.269 21.955 -6.123 1.00 60.16 198 TRP A N 1
ATOM 1615 C CA . TRP A 1 198 ? 14.150 22.677 -6.748 1.00 60.16 198 TRP A CA 1
ATOM 1616 C C . TRP A 1 198 ? 12.819 21.907 -6.744 1.00 60.16 198 TRP A C 1
ATOM 1618 O O . TRP A 1 198 ? 11.759 22.510 -6.587 1.00 60.16 198 TRP A O 1
ATOM 1628 N N . TRP A 1 199 ? 12.846 20.576 -6.842 1.00 61.75 199 TRP A N 1
ATOM 1629 C CA . TRP A 1 199 ? 11.631 19.754 -6.752 1.00 61.75 199 TRP A CA 1
ATOM 1630 C C . TRP A 1 199 ? 11.147 19.605 -5.327 1.00 61.75 199 TRP A C 1
ATOM 1632 O O . TRP A 1 199 ? 9.943 19.644 -5.074 1.00 61.75 199 TRP A O 1
ATOM 1642 N N . LEU A 1 200 ? 12.083 19.505 -4.386 1.00 58.47 200 LEU A N 1
ATOM 1643 C CA . LEU A 1 200 ? 11.728 19.550 -2.982 1.00 58.47 200 LEU A CA 1
ATOM 1644 C C . LEU A 1 200 ? 11.130 20.906 -2.622 1.00 58.47 200 LEU A C 1
ATOM 1646 O O . LEU A 1 200 ? 10.184 20.935 -1.856 1.00 58.47 200 LEU A O 1
ATOM 1650 N N . ILE A 1 201 ? 11.603 22.003 -3.220 1.00 66.19 201 ILE A N 1
ATOM 1651 C CA . ILE A 1 201 ? 10.974 23.320 -3.091 1.00 66.19 201 ILE A CA 1
ATOM 1652 C C . ILE A 1 201 ? 9.544 23.290 -3.635 1.00 66.19 201 ILE A C 1
ATOM 1654 O O . ILE A 1 201 ? 8.670 23.794 -2.955 1.00 66.19 201 ILE A O 1
ATOM 1658 N N . LEU A 1 202 ? 9.248 22.656 -4.774 1.00 65.94 202 LEU A N 1
ATOM 1659 C CA . LEU A 1 202 ? 7.866 22.543 -5.276 1.00 65.94 202 LEU A CA 1
ATOM 1660 C C . LEU A 1 202 ? 6.967 21.670 -4.389 1.00 65.94 202 LEU A C 1
ATOM 1662 O O . LEU A 1 202 ? 5.828 22.041 -4.123 1.00 65.94 202 LEU A O 1
ATOM 1666 N N . VAL A 1 203 ? 7.473 20.539 -3.890 1.00 67.88 203 VAL A N 1
ATOM 1667 C CA . VAL A 1 203 ? 6.751 19.673 -2.942 1.00 67.88 203 VAL A CA 1
ATOM 1668 C C . VAL A 1 203 ? 6.539 20.399 -1.618 1.00 67.88 203 VAL A C 1
ATOM 1670 O O . VAL A 1 203 ? 5.435 20.401 -1.080 1.00 67.88 203 VAL A O 1
ATOM 1673 N N . LEU A 1 204 ? 7.574 21.066 -1.112 1.00 67.88 204 LEU A N 1
ATOM 1674 C CA . LEU A 1 204 ? 7.508 21.876 0.091 1.00 67.88 204 LEU A CA 1
ATOM 1675 C C . LEU A 1 204 ? 6.571 23.047 -0.106 1.00 67.88 204 LEU A C 1
ATOM 1677 O O . LEU A 1 204 ? 5.784 23.243 0.792 1.00 67.88 204 LEU A O 1
ATOM 1681 N N . LEU A 1 205 ? 6.582 23.750 -1.242 1.00 69.00 205 LEU A N 1
ATOM 1682 C CA . LEU A 1 205 ? 5.652 24.825 -1.599 1.00 69.00 205 LEU A CA 1
ATOM 1683 C C . LEU A 1 205 ? 4.229 24.308 -1.765 1.00 69.00 205 LEU A C 1
ATOM 1685 O O . LEU A 1 205 ? 3.308 25.021 -1.402 1.00 69.00 205 LEU A O 1
ATOM 1689 N N . PHE A 1 206 ? 4.025 23.082 -2.246 1.00 70.00 206 PHE A N 1
ATOM 1690 C CA . PHE A 1 206 ? 2.715 22.439 -2.253 1.00 70.00 206 PHE A CA 1
ATOM 1691 C C . PHE A 1 206 ? 2.247 22.150 -0.825 1.00 70.00 206 PHE A C 1
ATOM 1693 O O . PHE A 1 206 ? 1.146 22.543 -0.455 1.00 70.00 206 PHE A O 1
ATOM 1700 N N . PHE A 1 207 ? 3.089 21.555 0.025 1.00 67.81 207 PHE A N 1
ATOM 1701 C CA . PHE A 1 207 ? 2.775 21.377 1.445 1.00 67.81 207 PHE A CA 1
ATOM 1702 C C . PHE A 1 207 ? 2.629 22.720 2.170 1.00 67.81 207 PHE A C 1
ATOM 1704 O O . PHE A 1 207 ? 1.764 22.853 3.026 1.00 67.81 207 PHE A O 1
ATOM 1711 N N . TRP A 1 208 ? 3.403 23.737 1.798 1.00 65.31 208 TRP A N 1
ATOM 1712 C CA . TRP A 1 208 ? 3.328 25.099 2.315 1.00 65.31 208 TRP A CA 1
ATOM 1713 C C . TRP A 1 208 ? 2.040 25.769 1.858 1.00 65.31 208 TRP A C 1
ATOM 1715 O O . TRP A 1 208 ? 1.396 26.423 2.661 1.00 65.31 208 TRP A O 1
ATOM 1725 N N . ALA A 1 209 ? 1.607 25.547 0.618 1.00 63.12 209 ALA A N 1
ATOM 1726 C CA . ALA A 1 209 ? 0.324 25.984 0.091 1.00 63.12 209 ALA A CA 1
ATOM 1727 C C . ALA A 1 209 ? -0.827 25.249 0.784 1.00 63.12 209 ALA A C 1
ATOM 1729 O O . ALA A 1 209 ? -1.808 25.888 1.131 1.00 63.12 209 ALA A O 1
ATOM 1730 N N . LEU A 1 210 ? -0.697 23.955 1.097 1.00 60.72 210 LEU A N 1
ATOM 1731 C CA . LEU A 1 210 ? -1.653 23.222 1.936 1.00 60.72 210 LEU A CA 1
ATOM 1732 C C . LEU A 1 210 ? -1.692 23.757 3.378 1.00 60.72 210 LEU A C 1
ATOM 1734 O O . LEU A 1 210 ? -2.751 23.782 4.003 1.00 60.72 210 LEU A O 1
ATOM 1738 N N . ILE A 1 211 ? -0.550 24.198 3.909 1.00 62.41 211 ILE A N 1
ATOM 1739 C CA . ILE A 1 211 ? -0.427 24.822 5.234 1.00 62.41 211 ILE A CA 1
ATOM 1740 C C . ILE A 1 211 ? -1.015 26.248 5.229 1.00 62.41 211 ILE A C 1
ATOM 1742 O O . ILE A 1 211 ? -1.677 26.639 6.194 1.00 62.41 211 ILE A O 1
ATOM 1746 N N . ILE A 1 212 ? -0.802 27.014 4.152 1.00 58.25 212 ILE A N 1
ATOM 1747 C CA . ILE A 1 212 ? -1.261 28.400 3.958 1.00 58.25 212 ILE A CA 1
ATOM 1748 C C . ILE A 1 212 ? -2.724 28.475 3.542 1.00 58.25 212 ILE A C 1
ATOM 1750 O O . ILE A 1 212 ? -3.385 29.451 3.897 1.00 58.25 212 ILE A O 1
ATOM 1754 N N . TRP A 1 213 ? -3.260 27.460 2.859 1.00 53.50 213 TRP A N 1
ATOM 1755 C CA . TRP A 1 213 ? -4.672 27.346 2.472 1.00 53.50 213 TRP A CA 1
ATOM 1756 C C . TRP A 1 213 ? -5.558 26.993 3.679 1.00 53.50 213 TRP A C 1
ATOM 1758 O O . TRP A 1 213 ? -6.293 26.011 3.750 1.00 53.50 213 TRP A O 1
ATOM 1768 N N . LYS A 1 214 ? -5.441 27.861 4.671 1.00 56.41 214 LYS A N 1
ATOM 1769 C CA . LYS A 1 214 ? -5.945 27.838 6.027 1.00 56.41 214 LYS A CA 1
ATOM 1770 C C . LYS A 1 214 ? -7.439 27.482 6.105 1.00 56.41 214 LYS A C 1
ATOM 1772 O O . LYS A 1 214 ? -8.286 28.156 5.536 1.00 56.41 214 LYS A O 1
ATOM 1777 N N . TRP A 1 215 ? -7.715 26.503 6.971 1.00 55.69 215 TRP A N 1
ATOM 1778 C CA . TRP A 1 215 ? -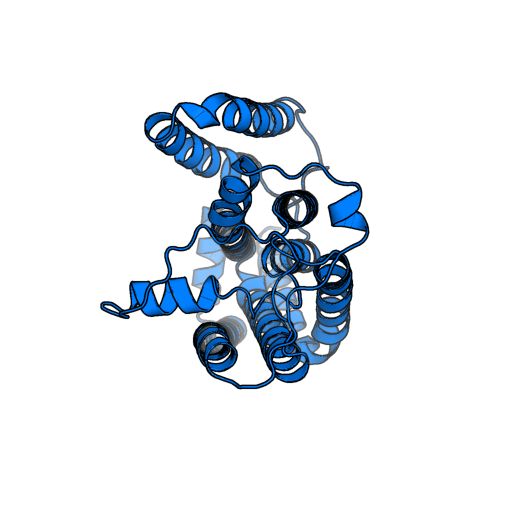8.862 26.429 7.892 1.00 55.69 215 TRP A CA 1
ATOM 1779 C C . TRP A 1 215 ? -10.281 26.311 7.304 1.00 55.69 215 TRP A C 1
ATOM 1781 O O . TRP A 1 215 ? -11.049 27.264 7.306 1.00 55.69 215 TRP A O 1
ATOM 1791 N N . ASN A 1 216 ? -10.698 25.088 6.971 1.00 52.78 216 ASN A N 1
ATOM 1792 C CA . ASN A 1 216 ? -11.737 24.335 7.703 1.00 52.78 216 ASN A CA 1
ATOM 1793 C C . ASN A 1 216 ? -12.283 23.182 6.839 1.00 52.78 216 ASN A C 1
ATOM 1795 O O . ASN A 1 216 ? -12.587 23.339 5.663 1.00 52.78 216 ASN A O 1
ATOM 1799 N N . LYS A 1 217 ? -12.454 22.016 7.470 1.00 57.22 217 LYS A N 1
ATOM 1800 C CA . LYS A 1 217 ? -13.246 20.850 7.023 1.00 57.22 217 LYS A CA 1
ATOM 1801 C C . LYS A 1 217 ? -12.790 20.015 5.810 1.00 57.22 217 LYS A C 1
ATOM 1803 O O . LYS A 1 217 ? -13.236 18.876 5.739 1.00 57.22 217 LYS A O 1
ATOM 1808 N N . LEU A 1 218 ? -11.918 20.482 4.912 1.00 56.28 218 LEU A N 1
ATOM 1809 C CA . LEU A 1 218 ? -11.682 19.771 3.633 1.00 56.28 218 LEU A CA 1
ATOM 1810 C C . LEU A 1 218 ? -10.534 18.745 3.598 1.00 56.28 218 LEU A C 1
ATOM 1812 O O . LEU A 1 218 ? -10.574 17.837 2.770 1.00 56.28 218 LEU A O 1
ATOM 1816 N N . PHE A 1 219 ? -9.524 18.833 4.472 1.00 73.00 219 PHE A N 1
ATOM 1817 C CA . PHE A 1 219 ? -8.356 17.946 4.361 1.00 73.00 219 PHE A CA 1
ATOM 1818 C C . PHE A 1 219 ? -8.500 16.673 5.209 1.00 73.00 219 PHE A C 1
ATOM 1820 O O . PHE A 1 219 ? -8.221 16.650 6.412 1.00 73.00 219 PHE A O 1
ATOM 1827 N N . SER A 1 220 ? -8.971 15.604 4.565 1.00 83.69 220 SER A N 1
ATOM 1828 C CA . SER A 1 220 ? -9.031 14.264 5.151 1.00 83.69 220 SER A CA 1
ATOM 1829 C C . SER A 1 220 ? -7.777 13.451 4.851 1.00 83.69 220 SER A C 1
ATOM 1831 O O . SER A 1 220 ? -7.085 13.713 3.866 1.00 83.69 220 SER A O 1
ATOM 1833 N N . LEU A 1 221 ? -7.486 12.446 5.687 1.00 85.75 221 LEU A N 1
ATOM 1834 C CA . LEU A 1 221 ? -6.391 11.517 5.391 1.00 85.75 221 LEU A CA 1
ATOM 1835 C C . LEU A 1 221 ? -6.625 10.827 4.041 1.00 85.75 221 LEU A C 1
ATOM 1837 O O . LEU A 1 221 ? -5.699 10.641 3.257 1.00 85.75 221 LEU A O 1
ATOM 1841 N N . SER A 1 222 ? -7.896 10.542 3.762 1.00 90.38 222 SER A N 1
ATOM 1842 C CA . SER A 1 222 ? -8.395 10.029 2.494 1.00 90.38 222 SER A CA 1
ATOM 1843 C C . SER A 1 222 ? -7.925 10.881 1.313 1.00 90.38 222 SER A C 1
ATOM 1845 O O . SER A 1 222 ? -7.373 10.354 0.351 1.00 90.38 222 SER A O 1
ATOM 1847 N N . THR A 1 223 ? -8.102 12.202 1.389 1.00 88.50 223 THR A N 1
ATOM 1848 C CA . THR A 1 223 ? -7.713 13.139 0.325 1.00 88.50 223 THR A CA 1
ATOM 1849 C C . THR A 1 223 ? -6.201 13.136 0.108 1.00 88.50 223 THR A C 1
ATOM 1851 O O . THR A 1 223 ? -5.752 13.119 -1.036 1.00 88.50 223 THR A O 1
ATOM 1854 N N . LEU A 1 224 ? -5.417 13.102 1.193 1.00 88.44 224 LEU A N 1
ATOM 1855 C CA . LEU A 1 224 ? -3.956 13.039 1.116 1.00 88.44 224 LEU A CA 1
ATOM 1856 C C . LEU A 1 224 ? -3.487 11.763 0.407 1.00 88.44 224 LEU A C 1
ATOM 1858 O O . LEU A 1 224 ? -2.648 11.831 -0.485 1.00 88.44 224 LEU A O 1
ATOM 1862 N N . PHE A 1 225 ? -4.050 10.615 0.778 1.00 92.75 225 PHE A N 1
ATOM 1863 C CA . PHE A 1 225 ? -3.744 9.335 0.147 1.00 92.75 225 PHE A CA 1
ATOM 1864 C C . PHE A 1 225 ? -4.113 9.296 -1.335 1.00 92.75 225 PHE A C 1
ATOM 1866 O O . PHE A 1 225 ? -3.341 8.779 -2.140 1.00 92.75 225 PHE A O 1
ATOM 1873 N N . LEU A 1 226 ? -5.271 9.851 -1.703 1.00 93.81 226 LEU A N 1
ATOM 1874 C CA . LEU A 1 226 ? -5.713 9.894 -3.094 1.00 93.81 226 LEU A CA 1
ATOM 1875 C C . LEU A 1 226 ? -4.782 10.758 -3.936 1.00 93.81 226 LEU A C 1
ATOM 1877 O O . LEU A 1 226 ? -4.305 10.318 -4.977 1.00 93.81 226 LEU A O 1
ATOM 1881 N N . PHE A 1 227 ? -4.491 11.967 -3.454 1.00 91.88 227 PHE A N 1
ATOM 1882 C CA . PHE A 1 227 ? -3.544 12.860 -4.105 1.00 91.88 227 PHE A CA 1
ATOM 1883 C C . PHE A 1 227 ? -2.181 12.182 -4.274 1.00 91.88 227 PHE A C 1
ATOM 1885 O O . PHE A 1 227 ? -1.625 12.168 -5.369 1.00 91.88 227 PHE A O 1
ATOM 1892 N N . TRP A 1 228 ? -1.677 11.555 -3.210 1.00 92.19 228 TRP A N 1
ATOM 1893 C CA . TRP A 1 228 ? -0.406 10.847 -3.244 1.00 92.19 228 TRP A CA 1
ATOM 1894 C C . TRP A 1 228 ? -0.406 9.675 -4.235 1.00 92.19 228 TRP A C 1
ATOM 1896 O O . TRP A 1 228 ? 0.556 9.495 -4.972 1.00 92.19 228 TRP A O 1
ATOM 1906 N N . SER A 1 229 ? -1.506 8.923 -4.328 1.00 94.56 229 SER A N 1
ATOM 1907 C CA . SER A 1 229 ? -1.669 7.863 -5.327 1.00 94.56 229 SER A CA 1
ATOM 1908 C C . SER A 1 229 ? -1.587 8.387 -6.764 1.00 94.56 229 SER A C 1
ATOM 1910 O O . SER A 1 229 ? -0.903 7.779 -7.588 1.00 94.56 229 SER A O 1
ATOM 1912 N N . PHE A 1 230 ? -2.200 9.539 -7.058 1.00 94.50 230 PHE A N 1
ATOM 1913 C CA . PHE A 1 230 ? -2.083 10.184 -8.369 1.00 94.50 230 PHE A CA 1
ATOM 1914 C C . PHE A 1 230 ? -0.666 10.679 -8.659 1.00 94.50 230 PHE A C 1
ATOM 1916 O O . PHE A 1 230 ? -0.172 10.468 -9.765 1.00 94.50 230 PHE A O 1
ATOM 1923 N N . VAL A 1 231 ? 0.012 11.282 -7.677 1.00 90.38 231 VAL A N 1
ATOM 1924 C CA . VAL A 1 231 ? 1.426 11.668 -7.818 1.00 90.38 231 VAL A CA 1
ATOM 1925 C C . VAL A 1 231 ? 2.265 10.444 -8.176 1.00 90.38 231 VAL A C 1
ATOM 1927 O O . VAL A 1 231 ? 2.998 10.469 -9.162 1.00 90.38 231 VAL A O 1
ATOM 1930 N N . MET A 1 232 ? 2.095 9.340 -7.445 1.00 92.69 232 MET A N 1
ATOM 1931 C CA . MET A 1 232 ? 2.822 8.106 -7.726 1.00 92.69 232 MET A CA 1
ATOM 1932 C C . MET A 1 232 ? 2.477 7.518 -9.095 1.00 92.69 232 MET A C 1
ATOM 1934 O O . MET A 1 232 ? 3.393 7.085 -9.784 1.00 92.69 232 MET A O 1
ATOM 1938 N N . ALA A 1 233 ? 1.206 7.550 -9.514 1.00 94.25 233 ALA A N 1
ATOM 1939 C CA . ALA A 1 233 ? 0.767 7.128 -10.847 1.00 94.25 233 ALA A CA 1
ATOM 1940 C C . ALA A 1 233 ? 1.478 7.905 -11.968 1.00 94.25 233 ALA A C 1
ATOM 1942 O O . ALA A 1 233 ? 1.995 7.308 -12.906 1.00 94.25 233 ALA A O 1
ATOM 1943 N N . VAL A 1 234 ? 1.562 9.231 -11.851 1.00 91.56 234 VAL A N 1
ATOM 1944 C CA . VAL A 1 234 ? 2.272 10.066 -12.830 1.00 91.56 234 VAL A CA 1
ATOM 1945 C C . VAL A 1 234 ? 3.770 9.753 -12.826 1.00 91.56 234 VAL A C 1
ATOM 1947 O O . VAL A 1 234 ? 4.369 9.568 -13.886 1.00 91.56 234 VAL A O 1
ATOM 1950 N N . CYS A 1 235 ? 4.380 9.636 -11.643 1.00 90.50 235 CYS A N 1
ATOM 1951 C CA . CYS A 1 235 ? 5.807 9.349 -11.519 1.00 90.50 235 CYS A CA 1
ATOM 1952 C C . CYS A 1 235 ? 6.193 7.995 -12.120 1.00 90.50 235 CYS A C 1
ATOM 1954 O O . CYS A 1 235 ? 7.206 7.914 -12.815 1.00 90.50 235 CYS A O 1
ATOM 1956 N N . VAL A 1 236 ? 5.404 6.939 -11.899 1.00 90.81 236 VAL A N 1
ATOM 1957 C CA . VAL A 1 236 ? 5.727 5.613 -12.450 1.00 90.81 236 VAL A CA 1
ATOM 1958 C C . VAL A 1 236 ? 5.644 5.560 -13.976 1.00 90.81 236 VAL A C 1
ATOM 1960 O O . VAL A 1 236 ? 6.439 4.849 -14.583 1.00 90.81 236 VAL A O 1
ATOM 1963 N N . LEU A 1 237 ? 4.749 6.338 -14.596 1.00 92.94 237 LEU A N 1
ATOM 1964 C CA . LEU A 1 237 ? 4.619 6.404 -16.058 1.00 92.94 237 LEU A CA 1
ATOM 1965 C C . LEU A 1 237 ? 5.750 7.218 -16.693 1.00 92.94 237 LEU A C 1
ATOM 1967 O O . LEU A 1 237 ? 6.374 6.786 -17.655 1.00 92.94 237 LEU A O 1
ATOM 1971 N N . ILE A 1 238 ? 6.080 8.377 -16.121 1.00 91.12 238 ILE A N 1
ATOM 1972 C CA . ILE A 1 238 ? 7.156 9.245 -16.633 1.00 91.12 238 ILE A CA 1
ATOM 1973 C C . ILE A 1 238 ? 8.544 8.590 -16.492 1.00 91.12 238 ILE A C 1
ATOM 1975 O O . ILE A 1 238 ? 9.446 8.830 -17.299 1.00 91.12 238 ILE A O 1
ATOM 1979 N N . THR A 1 239 ? 8.719 7.737 -15.478 1.00 89.25 239 THR A N 1
ATOM 1980 C CA . THR A 1 239 ? 9.938 6.925 -15.294 1.00 89.25 239 THR A CA 1
ATOM 1981 C C . THR A 1 239 ? 9.940 5.630 -16.094 1.00 89.25 239 THR A C 1
ATOM 1983 O O . THR A 1 239 ? 10.931 4.904 -16.052 1.00 89.25 239 THR A O 1
ATOM 1986 N N . ARG A 1 240 ? 8.838 5.319 -16.791 1.00 91.88 240 ARG A N 1
ATOM 1987 C CA . ARG A 1 240 ? 8.627 4.052 -17.505 1.00 91.88 240 ARG A CA 1
ATOM 1988 C C . ARG A 1 240 ? 8.827 2.823 -16.614 1.00 91.88 240 ARG A C 1
ATOM 1990 O O . ARG A 1 240 ? 9.187 1.752 -17.092 1.00 91.88 240 ARG A O 1
ATOM 1997 N N . ASN A 1 241 ? 8.584 2.982 -15.312 1.00 89.25 241 ASN A N 1
ATOM 1998 C CA . ASN A 1 241 ? 8.676 1.907 -14.329 1.00 89.25 241 ASN A CA 1
ATOM 1999 C C . ASN A 1 241 ? 7.453 0.995 -14.342 1.00 89.25 241 ASN A C 1
ATOM 2001 O O . ASN A 1 241 ? 7.506 -0.068 -13.750 1.00 89.25 241 ASN A O 1
ATOM 2005 N N . HIS A 1 242 ? 6.350 1.397 -14.962 1.00 92.88 242 HIS A N 1
ATOM 2006 C CA . HIS A 1 242 ? 5.129 0.602 -15.052 1.00 92.88 242 HIS A CA 1
ATOM 2007 C C . HIS A 1 242 ? 4.447 0.861 -16.387 1.00 92.88 242 HIS A C 1
ATOM 2009 O O . HIS A 1 242 ? 4.509 1.983 -16.881 1.00 92.88 242 HIS A O 1
ATOM 2015 N N . TYR A 1 243 ? 3.762 -0.139 -16.939 1.00 94.81 243 TYR A N 1
ATOM 2016 C CA . TYR A 1 243 ? 2.868 0.105 -18.068 1.00 94.81 243 TYR A CA 1
ATOM 2017 C C . TYR A 1 243 ? 1.666 0.942 -17.617 1.00 94.81 243 TYR A C 1
ATOM 2019 O O . TYR A 1 243 ? 1.222 0.876 -16.466 1.00 94.81 243 TYR A O 1
ATOM 2027 N N . SER A 1 244 ? 1.076 1.688 -18.545 1.00 96.00 244 SER A N 1
ATOM 2028 C CA . SER A 1 244 ? -0.184 2.412 -18.346 1.00 96.00 244 SER A CA 1
ATOM 2029 C C . SER A 1 244 ? -1.303 1.501 -17.834 1.00 96.00 244 SER A C 1
ATOM 2031 O O . SER A 1 244 ? -2.033 1.862 -16.903 1.00 96.00 244 SER A O 1
ATOM 2033 N N . VAL A 1 245 ? -1.382 0.278 -18.367 1.00 95.25 245 VAL A N 1
ATOM 2034 C CA . VAL A 1 245 ? -2.336 -0.747 -17.928 1.00 95.25 245 VAL A CA 1
ATOM 2035 C C . VAL A 1 245 ? -2.074 -1.224 -16.495 1.00 95.25 245 VAL A C 1
ATOM 2037 O O . VAL A 1 245 ? -3.033 -1.490 -15.771 1.00 95.25 245 VAL A O 1
ATOM 2040 N N . ASP A 1 246 ? -0.820 -1.253 -16.030 1.00 94.69 246 ASP A N 1
ATOM 2041 C CA . ASP A 1 246 ? -0.485 -1.628 -14.647 1.00 94.69 246 ASP A CA 1
ATOM 2042 C C . ASP A 1 246 ? -1.017 -0.592 -13.653 1.00 94.69 246 ASP A C 1
ATOM 2044 O O . ASP A 1 246 ? -1.440 -0.940 -12.548 1.00 94.69 246 ASP A O 1
ATOM 2048 N N . VAL A 1 247 ? -0.973 0.688 -14.037 1.00 96.06 247 VAL A N 1
ATOM 2049 C CA . VAL A 1 247 ? -1.414 1.825 -13.218 1.00 96.06 247 VAL A CA 1
ATOM 2050 C C . VAL A 1 247 ? -2.936 1.892 -13.161 1.00 96.06 247 VAL A C 1
ATOM 2052 O O . VAL A 1 247 ? -3.508 1.971 -12.073 1.00 96.06 247 VAL A O 1
ATOM 2055 N N . LEU A 1 248 ? -3.611 1.801 -14.311 1.00 96.56 248 LEU A N 1
ATOM 2056 C CA . LEU A 1 248 ? -5.076 1.741 -14.365 1.00 96.56 248 LEU A CA 1
ATOM 2057 C C . LEU A 1 248 ? -5.603 0.488 -13.659 1.00 96.56 248 LEU A C 1
ATOM 2059 O O . LEU A 1 248 ? -6.530 0.558 -12.848 1.00 96.56 248 LEU A O 1
ATOM 2063 N N . GLY A 1 249 ? -4.953 -0.646 -13.910 1.00 96.25 249 GLY A N 1
ATOM 2064 C CA . GLY A 1 249 ? -5.228 -1.904 -13.244 1.00 96.25 249 GLY A CA 1
ATOM 2065 C C . GLY A 1 249 ? -5.028 -1.819 -11.731 1.00 96.25 249 GLY A C 1
ATOM 2066 O O . GLY A 1 249 ? -5.837 -2.375 -10.998 1.00 96.25 249 GLY A O 1
ATOM 2067 N N . ALA A 1 250 ? -4.037 -1.065 -11.236 1.00 96.81 250 ALA A N 1
ATOM 2068 C CA . ALA A 1 250 ? -3.849 -0.851 -9.800 1.00 96.81 250 ALA A CA 1
ATOM 2069 C C . ALA A 1 250 ? -5.046 -0.142 -9.153 1.00 96.81 250 ALA A C 1
ATOM 2071 O O . ALA A 1 250 ? -5.501 -0.575 -8.094 1.00 96.81 250 ALA A O 1
ATOM 2072 N N . PHE A 1 251 ? -5.590 0.907 -9.782 1.00 97.69 251 PHE A N 1
ATOM 2073 C CA . PHE A 1 251 ? -6.801 1.571 -9.285 1.00 97.69 251 PHE A CA 1
ATOM 2074 C C . PHE A 1 251 ? -8.004 0.627 -9.294 1.00 97.69 251 PHE A C 1
ATOM 2076 O O . PHE A 1 251 ? -8.714 0.527 -8.292 1.00 97.69 251 PHE A O 1
ATOM 2083 N N . PHE A 1 252 ? -8.208 -0.093 -10.399 1.00 97.62 252 PHE A N 1
ATOM 2084 C CA . PHE A 1 252 ? -9.315 -1.035 -10.535 1.00 97.62 252 PHE A CA 1
ATOM 2085 C C . PHE A 1 252 ? -9.230 -2.172 -9.508 1.00 97.62 252 PHE A C 1
ATOM 2087 O O . PHE A 1 252 ? -10.178 -2.412 -8.763 1.00 97.62 252 PHE A O 1
ATOM 2094 N N . MET A 1 253 ? -8.073 -2.828 -9.415 1.00 97.38 253 MET A N 1
ATOM 2095 C CA . MET A 1 253 ? -7.813 -3.945 -8.509 1.00 97.38 253 MET A CA 1
ATOM 2096 C C . MET A 1 253 ? -7.946 -3.518 -7.044 1.00 97.38 253 MET A C 1
ATOM 2098 O O . MET A 1 253 ? -8.663 -4.165 -6.282 1.00 97.38 253 MET A O 1
ATOM 2102 N N . THR A 1 254 ? -7.352 -2.387 -6.653 1.00 97.88 254 THR A N 1
ATOM 2103 C CA . THR A 1 254 ? -7.497 -1.852 -5.293 1.00 97.88 254 THR A CA 1
ATOM 2104 C C . THR A 1 254 ? -8.947 -1.461 -4.982 1.00 97.88 254 THR A C 1
ATOM 2106 O O . THR A 1 254 ? -9.425 -1.723 -3.878 1.00 97.88 254 THR A O 1
ATOM 2109 N N . GLY A 1 255 ? -9.672 -0.865 -5.935 1.00 97.81 255 GLY A N 1
ATOM 2110 C CA . GLY A 1 255 ? -11.098 -0.563 -5.786 1.00 97.81 255 GLY A CA 1
ATOM 2111 C C . GLY A 1 255 ? -11.941 -1.828 -5.601 1.00 97.81 255 GLY A C 1
ATOM 2112 O O . GLY A 1 255 ? -12.786 -1.882 -4.707 1.00 97.81 255 GLY A O 1
ATOM 2113 N N . GLY A 1 256 ? -11.651 -2.874 -6.381 1.00 97.69 256 GLY A N 1
ATOM 2114 C CA . GLY A 1 256 ? -12.253 -4.199 -6.244 1.00 97.69 256 GLY A CA 1
ATOM 2115 C C . GLY A 1 256 ? -11.976 -4.820 -4.876 1.00 97.69 256 GLY A C 1
ATOM 2116 O O . GLY A 1 256 ? -12.906 -5.262 -4.208 1.00 97.69 256 GLY A O 1
ATOM 2117 N N . ILE A 1 257 ? -10.729 -4.770 -4.397 1.00 97.62 257 ILE A N 1
ATOM 2118 C CA . ILE A 1 257 ? -10.376 -5.206 -3.038 1.00 97.62 257 ILE A CA 1
ATOM 2119 C C . ILE A 1 257 ? -11.173 -4.438 -1.997 1.00 97.62 257 ILE A C 1
ATOM 2121 O O . ILE A 1 257 ? -11.745 -5.056 -1.111 1.00 97.62 257 ILE A O 1
ATOM 2125 N N . ALA A 1 258 ? -11.236 -3.109 -2.088 1.00 96.31 258 ALA A N 1
ATOM 2126 C CA . ALA A 1 258 ? -11.997 -2.292 -1.148 1.00 96.31 258 ALA A CA 1
ATOM 2127 C C . ALA A 1 258 ? -13.490 -2.631 -1.146 1.00 96.31 258 ALA A C 1
ATOM 2129 O O . ALA A 1 258 ? -14.128 -2.584 -0.095 1.00 96.31 258 ALA A O 1
ATOM 2130 N N . PHE A 1 259 ? -14.040 -2.978 -2.307 1.00 96.81 259 PHE A N 1
ATOM 2131 C CA . PHE A 1 259 ? -15.413 -3.434 -2.435 1.00 96.81 259 PHE A CA 1
ATOM 2132 C C . PHE A 1 259 ? -15.612 -4.809 -1.781 1.00 96.81 259 PHE A C 1
ATOM 2134 O O . PHE A 1 259 ? -16.406 -4.921 -0.850 1.00 96.81 259 PHE A O 1
ATOM 2141 N N . PHE A 1 260 ? -14.863 -5.835 -2.198 1.00 96.62 260 PHE A N 1
ATOM 2142 C CA . PHE A 1 260 ? -15.004 -7.206 -1.685 1.00 96.62 260 PHE A CA 1
ATOM 2143 C C . PHE A 1 260 ? -14.568 -7.357 -0.223 1.00 96.62 260 PHE A C 1
ATOM 2145 O O . PHE A 1 260 ? -15.175 -8.114 0.533 1.00 96.62 260 PHE A O 1
ATOM 2152 N N . GLY A 1 261 ? -13.565 -6.595 0.204 1.00 95.88 261 GLY A N 1
ATOM 2153 C CA . GLY A 1 261 ? -13.022 -6.600 1.559 1.00 95.88 261 GLY A CA 1
ATOM 2154 C C . GLY A 1 261 ? -14.049 -6.220 2.621 1.00 95.88 261 GLY A C 1
ATOM 2155 O O . GLY A 1 261 ? -14.048 -6.819 3.691 1.00 95.88 261 GLY A O 1
ATOM 2156 N N . LYS A 1 262 ? -15.000 -5.332 2.308 1.00 94.12 262 LYS A N 1
ATOM 2157 C CA . LYS A 1 262 ? -16.132 -5.034 3.205 1.00 94.12 262 LYS A CA 1
ATOM 2158 C C . LYS A 1 262 ? -17.005 -6.253 3.478 1.00 94.12 262 LYS A C 1
ATOM 2160 O O . LYS A 1 262 ? -17.535 -6.399 4.570 1.00 94.12 262 LYS A O 1
ATOM 2165 N N . TYR A 1 263 ? -17.153 -7.141 2.497 1.00 96.75 263 TYR A N 1
ATOM 2166 C CA . TYR A 1 263 ? -17.939 -8.362 2.651 1.00 96.75 263 TYR A CA 1
ATOM 2167 C C . TYR A 1 263 ? -17.128 -9.454 3.353 1.00 96.75 263 TYR A C 1
ATOM 2169 O O . TYR A 1 263 ? -17.602 -10.052 4.318 1.00 96.75 263 TYR A O 1
ATOM 2177 N N . TRP A 1 264 ? -15.887 -9.692 2.919 1.00 96.94 264 TRP A N 1
ATOM 2178 C CA . TRP A 1 264 ? -15.028 -10.736 3.491 1.00 96.94 264 TRP A CA 1
ATOM 2179 C C . TRP A 1 264 ? -14.561 -10.428 4.912 1.00 96.94 264 TRP A C 1
ATOM 2181 O O . TRP A 1 264 ? -14.459 -11.334 5.739 1.00 96.94 264 TRP A O 1
ATOM 2191 N N . PHE A 1 265 ? -14.333 -9.155 5.225 1.00 96.88 265 PHE A N 1
ATOM 2192 C CA . PHE A 1 265 ? -13.870 -8.700 6.534 1.00 96.88 265 PHE A CA 1
ATOM 2193 C C . PHE A 1 265 ? -14.952 -7.950 7.319 1.00 96.88 265 PHE A C 1
ATOM 2195 O O . PHE A 1 265 ? -14.625 -7.265 8.286 1.00 96.88 265 PHE A O 1
ATOM 2202 N N . ALA A 1 266 ? -16.236 -8.139 6.982 1.00 96.62 266 ALA A N 1
ATOM 2203 C CA . ALA A 1 266 ? -17.370 -7.475 7.634 1.00 96.62 266 ALA A CA 1
ATOM 2204 C C . ALA A 1 266 ? -17.328 -7.585 9.168 1.00 96.62 266 ALA A C 1
ATOM 2206 O O . ALA A 1 266 ? -17.545 -6.610 9.878 1.00 96.62 266 ALA A O 1
ATOM 2207 N N . LYS A 1 267 ? -16.994 -8.767 9.704 1.00 97.31 267 LYS A N 1
ATOM 2208 C CA . LYS A 1 267 ? -16.891 -8.984 11.159 1.00 97.31 267 LYS A CA 1
ATOM 2209 C C . LYS A 1 267 ? -15.743 -8.197 11.800 1.00 97.31 267 LYS A C 1
ATOM 2211 O O . LYS A 1 267 ? -15.862 -7.768 12.944 1.00 97.31 267 LYS A O 1
ATOM 2216 N N . ILE A 1 268 ? -14.633 -8.028 11.080 1.00 96.00 268 ILE A N 1
ATOM 2217 C CA . ILE A 1 268 ? -13.482 -7.244 11.545 1.00 96.00 268 ILE A CA 1
ATOM 2218 C C . ILE A 1 268 ? -13.843 -5.758 11.501 1.00 96.00 268 ILE A C 1
ATOM 2220 O O . ILE A 1 268 ? -13.607 -5.056 12.477 1.00 96.00 268 ILE A O 1
ATOM 2224 N N . GLU A 1 269 ? -14.479 -5.299 10.420 1.00 94.56 269 GLU A N 1
ATOM 2225 C CA . GLU A 1 269 ? -14.966 -3.922 10.289 1.00 94.56 269 GLU A CA 1
ATOM 2226 C C . GLU A 1 269 ? -15.977 -3.580 11.397 1.00 94.56 269 GLU A C 1
ATOM 2228 O O . GLU A 1 269 ? -15.782 -2.602 12.111 1.00 94.56 269 GLU A O 1
ATOM 2233 N N . GLN A 1 270 ? -16.965 -4.445 11.654 1.00 95.06 270 GLN A N 1
ATOM 2234 C CA . GLN A 1 270 ? -17.925 -4.288 12.758 1.00 95.06 270 GLN A CA 1
ATOM 2235 C C . GLN A 1 270 ? -17.245 -4.222 14.134 1.00 95.06 270 GLN A C 1
ATOM 2237 O O . GLN A 1 270 ? -17.653 -3.445 14.999 1.00 95.06 270 GLN A O 1
ATOM 2242 N N . LEU A 1 271 ? -16.195 -5.021 14.364 1.00 93.88 271 LEU A N 1
ATOM 2243 C CA . LEU A 1 271 ? -15.404 -4.945 15.594 1.00 93.88 271 LEU A CA 1
ATOM 2244 C C . LEU A 1 271 ? -14.686 -3.591 15.709 1.00 93.88 271 LEU A C 1
ATOM 2246 O O . LEU A 1 271 ? -14.685 -2.990 16.785 1.00 93.88 271 LEU A O 1
ATOM 2250 N N . CYS A 1 272 ? -14.107 -3.094 14.613 1.00 93.12 272 CYS A N 1
ATOM 2251 C CA . CYS A 1 272 ? -13.478 -1.776 14.549 1.00 93.12 272 CYS A CA 1
ATOM 2252 C C . CYS A 1 272 ? -14.488 -0.644 14.815 1.00 93.12 272 CYS A C 1
ATOM 2254 O O . CYS A 1 272 ? -14.188 0.259 15.595 1.00 93.12 272 CYS A O 1
ATOM 2256 N N . GLU A 1 273 ? -15.685 -0.711 14.227 1.00 92.25 273 GLU A N 1
ATOM 2257 C CA . GLU A 1 273 ? -16.775 0.255 14.430 1.00 92.25 273 GLU A CA 1
ATOM 2258 C C . GLU A 1 273 ? -17.298 0.234 15.868 1.00 92.25 273 GLU A C 1
ATOM 2260 O O . GLU A 1 273 ? -17.515 1.283 16.472 1.00 92.25 273 GLU A O 1
ATOM 2265 N N . LYS A 1 274 ? -17.440 -0.949 16.474 1.00 91.94 274 LYS A N 1
ATOM 2266 C CA . LYS A 1 274 ? -17.838 -1.063 17.882 1.00 91.94 274 LYS A CA 1
ATOM 2267 C C . LYS A 1 274 ? -16.834 -0.368 18.805 1.00 91.94 274 LYS A C 1
ATOM 2269 O O . LYS A 1 274 ? -17.240 0.406 19.670 1.00 91.94 274 LYS A O 1
ATOM 2274 N N . MET A 1 275 ? -15.535 -0.588 18.584 1.00 89.56 275 MET A N 1
ATOM 2275 C CA . MET A 1 275 ? -14.470 0.112 19.315 1.00 89.56 275 MET A CA 1
ATOM 2276 C C . MET A 1 275 ? -14.533 1.632 19.086 1.00 89.56 275 MET A C 1
ATOM 2278 O O . MET A 1 275 ? -14.283 2.415 20.000 1.00 89.56 275 MET A O 1
ATOM 2282 N N . GLU A 1 276 ? -14.888 2.066 17.876 1.00 89.81 276 GLU A N 1
ATOM 2283 C CA . GLU A 1 276 ? -15.068 3.477 17.526 1.00 89.81 276 GLU A CA 1
ATOM 2284 C C . GLU A 1 276 ? -16.221 4.133 18.305 1.00 89.81 276 GLU A C 1
ATOM 2286 O O . GLU A 1 276 ? -16.064 5.223 18.859 1.00 89.81 276 GLU A O 1
ATOM 2291 N N . VAL A 1 277 ? -17.371 3.460 18.381 1.00 89.69 277 VAL A N 1
ATOM 2292 C CA . VAL A 1 277 ? -18.561 3.938 19.099 1.00 89.69 277 VAL A CA 1
ATOM 2293 C C . VAL A 1 277 ? -18.323 3.967 20.609 1.00 89.69 277 VAL A C 1
ATOM 2295 O O . VAL A 1 277 ? -18.645 4.960 21.262 1.00 89.69 277 VAL A O 1
ATOM 2298 N N . GLU A 1 278 ? -17.712 2.918 21.171 1.00 89.06 278 GLU A N 1
ATOM 2299 C CA . GLU A 1 278 ? -17.338 2.863 22.592 1.00 89.06 278 GLU A CA 1
ATOM 2300 C C . GLU A 1 278 ? -16.365 3.993 22.973 1.00 89.06 278 GLU A C 1
ATOM 2302 O O . GLU A 1 278 ? -16.428 4.516 24.090 1.00 89.06 278 GLU A O 1
ATOM 2307 N N . PHE A 1 279 ? -15.495 4.408 22.045 1.00 84.81 279 PHE A N 1
ATOM 2308 C CA . PHE A 1 279 ? -14.611 5.558 22.228 1.00 84.81 279 PHE A CA 1
ATOM 2309 C C . PHE A 1 279 ? -15.396 6.869 22.314 1.00 84.81 279 PHE A C 1
ATOM 2311 O O . PHE A 1 279 ? -15.245 7.608 23.286 1.00 84.81 279 PHE A O 1
ATOM 2318 N N . PHE A 1 280 ? -16.261 7.145 21.335 1.00 83.94 280 PHE A N 1
ATOM 2319 C CA . PHE A 1 280 ? -16.998 8.410 21.278 1.00 83.94 280 PHE A CA 1
ATOM 2320 C C . PHE A 1 280 ? -18.068 8.560 22.354 1.00 83.94 280 PHE A C 1
ATOM 2322 O O . PHE A 1 280 ? -18.304 9.670 22.823 1.00 83.94 280 PHE A O 1
ATOM 2329 N N . ASN A 1 281 ? -18.708 7.469 22.774 1.00 88.19 281 ASN A N 1
ATOM 2330 C CA . ASN A 1 281 ? -19.724 7.537 23.822 1.00 88.19 281 ASN A CA 1
ATOM 2331 C C . ASN A 1 281 ? -19.141 7.918 25.188 1.00 88.19 281 ASN A C 1
ATOM 2333 O O . ASN A 1 281 ? -19.865 8.484 25.993 1.00 88.19 281 ASN A O 1
ATOM 2337 N N . LYS A 1 282 ? -17.851 7.655 25.449 1.00 80.56 282 LYS A N 1
ATOM 2338 C CA . LYS A 1 282 ? -17.176 8.130 26.672 1.00 80.56 282 LYS A CA 1
ATOM 2339 C C . LYS A 1 282 ? -16.690 9.583 26.583 1.00 80.56 282 LYS A C 1
ATOM 2341 O O . LYS A 1 282 ? -16.228 10.112 27.588 1.00 80.56 282 LYS A O 1
ATOM 2346 N N . GLU A 1 283 ? -16.701 10.195 25.395 1.00 74.06 283 GLU A N 1
ATOM 2347 C CA . GLU A 1 283 ? -16.316 11.606 25.216 1.00 74.06 283 GLU A CA 1
ATOM 2348 C C . GLU A 1 283 ? -17.483 12.580 25.430 1.00 74.06 283 GLU A C 1
ATOM 2350 O O . GLU A 1 283 ? -17.231 13.773 25.605 1.00 74.06 283 GLU A O 1
ATOM 2355 N N . LYS A 1 284 ? -18.727 12.093 25.373 1.00 74.75 284 LYS A N 1
ATOM 2356 C CA . LYS A 1 284 ? -19.934 12.871 25.674 1.00 74.75 284 LYS A CA 1
ATOM 2357 C C . LYS A 1 284 ? -20.194 12.888 27.173 1.00 74.75 284 LYS A C 1
ATOM 2359 O O . LYS A 1 284 ? -20.585 13.971 27.655 1.00 74.75 284 LYS A O 1
#

Secondary structure (DSSP, 8-state):
--HHHHHHHHHHHTTSHHHHHHHHHHHHHHHHHHHHHHHHHHHHHHHHHSTTPBPP---HHHHHSPP-TTHHHHHHHHHHHHHHHHHHHHHHSGGGHHHHHHHHHHHHHHHHHHHHHH-BPPPTT----S----S--SHHHHHHHHHH-TT--SS-HHHHHHHHHHHH--SBP-GGGTHHHHHHHHHHHHTT-GGGHHHHHHHHHHHHHHHHS--SS--BHHHHHHHHHHHHHHHHHHTTSS-HHHHHHHHHHHHHHHHHHHHHTHHHHHHHHHHHHHHHHTT-

Organism: NCBI:txid1798409

pLDDT: mean 84.33, std 12.79, range [52.78, 97.94]

Foldseek 3Di:
DDLVVLVVVLVVCLVDPLNVVLVVLLVVLVVLLVVLLVLLLVLLVVLVPDPDQDPADAFPLLVVFAQDPVLVVCLVVLLVVLVVLLVVLCSSQVLLNSLLSVLSSVVSVVLSVVLNVPSYAAHDPADLPPDPCVDPPDPVSSSCSSVSRLSSVAAPPSQQSLLLVLLRFFAADDLVVVPPPLVVVLVVVCVPDVVCVVVSVVVVVVVVCVVVVDDDDDHTSSVVSNVSSVSSLSSCSSNSSHHNCSSVSSNVVSVVSSVVSCVVCVVSVVSSVVVVVVVVVVVD

Radius of gyration: 20.08 Å; chains: 1; bounding box: 46×47×56 Å

Sequence (284 aa):
MHFKARWRWFWNELHKTSGRMWLLVLLVSVFLMFGMFALLVWSGHYLNEVPGILPPQPDILHEILPHWHAAVFIFKIGFATSIILLMIGALYEPHRMPYAFFMIVLWAFIRIASTTITKLGGPAGLISEFPPITDIKSIWDFIVIGLASPHILFFSGHTGLPFLGHLIFKRPVAYKMLCWPLGFISLAYILSWPQYAWWLILVLLFFWALIIWKWNKLFSLSTLFLFWSFVMAVCVLITRNHYSVDVLGAFFMTGGIAFFGKYWFAKIEQLCEKMEVEFFNKEK